Protein AF-0000000077904351 (afdb_homodimer)

InterPro domains:
  IPR001857 Large ribosomal subunit protein bL19 [MF_00402] (1-113)
  IPR001857 Large ribosomal subunit protein bL19 [PF01245] (4-111)
  IPR001857 Large ribosomal subunit protein bL19 [PIRSF002191] (13-112)
  IPR001857 Large ribosomal subunit protein bL19 [PR00061] (3-32)
  IPR001857 Large ribosomal subunit protein bL19 [PR00061] (33-62)
  IPR001857 Large ribosomal subuni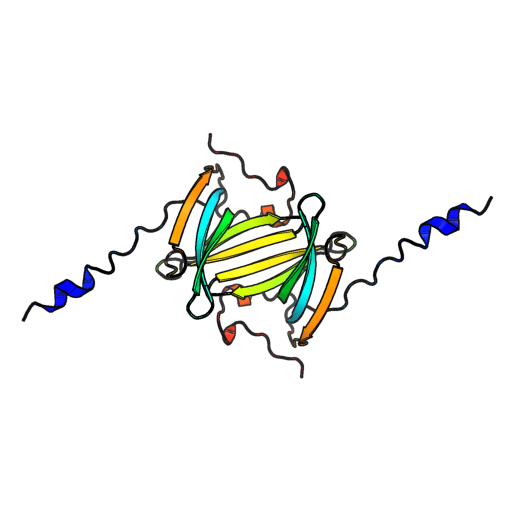t protein bL19 [PR00061] (87-112)
  IPR001857 Large ribosomal subunit protein bL19 [PTHR15680] (14-110)
  IPR001857 Large ribosomal subunit protein bL19 [TIGR01024] (6-111)
  IPR008991 Translation protein SH3-like domain superfamily [SSF50104] (1-112)
  IPR018257 Large ribosomal subunit protein bL19, conserved site [PS01015] (85-100)
  IPR038657 Large ribosomal subunit protein bL19 superfamily [G3DSA:2.30.30.790] (2-113)

Foldseek 3Di:
DPVVPPVVPPVVQPPQDDAAQFFWKKWWFWDDDDPDIDTDIDIAGWFAWDDDDQQIKIKGWDDDPNDIDIDIGGSSDPGTPDMGGPFHADDDDRGRCVLVVPDDPRNHGHTPD/DPVVPPVVPPVVQPPQDDAAQFFWKKWWFWDDDDPDIDTDIDIAGWFAWDDDDQAIKIKGWDADPRDIDIDIGGSSDPGTPDMGGPFHADDDDNGRCVLVVPDDPRNHGHTPD

Organism: NCBI:txid853

Radius of gyration: 20.85 Å; Cα contacts (8 Å, |Δi|>4): 435; chains: 2; bounding box: 47×86×41 Å

Structure (mmCIF, N/CA/C/O backbone):
data_AF-0000000077904351-model_v1
#
loop_
_entity.id
_entity.type
_entity.pdbx_description
1 polymer 'Large ribosomal subunit protein bL19'
#
loop_
_atom_site.group_PDB
_atom_site.id
_atom_site.type_symbol
_atom_site.label_atom_id
_atom_site.label_alt_id
_atom_site.label_comp_id
_atom_site.label_asym_id
_atom_site.label_entity_id
_atom_site.label_seq_id
_atom_site.pdbx_PDB_ins_code
_atom_site.Cartn_x
_atom_site.Cartn_y
_atom_site.Cartn_z
_atom_site.occupancy
_atom_site.B_iso_or_equiv
_atom_site.auth_seq_id
_atom_site.auth_comp_id
_atom_site.auth_asym_id
_atom_site.auth_atom_id
_atom_site.pdbx_PDB_model_num
ATOM 1 N N . MET A 1 1 ? 19.953 44.688 14.539 1 30.33 1 MET A N 1
ATOM 2 C CA . MET A 1 1 ? 20.5 43.344 14.547 1 30.33 1 MET A CA 1
ATOM 3 C C . MET A 1 1 ? 19.375 42.312 14.398 1 30.33 1 MET A C 1
ATOM 5 O O . MET A 1 1 ? 19.656 41.125 14.148 1 30.33 1 MET A O 1
ATOM 9 N N . ASP A 1 2 ? 18.016 42.562 14.852 1 37.03 2 ASP A N 1
ATOM 10 C CA . ASP A 1 2 ? 16.953 41.594 15.156 1 37.03 2 ASP A CA 1
ATOM 11 C C . ASP A 1 2 ? 16.328 41.062 13.875 1 37.03 2 ASP A C 1
ATOM 13 O O . ASP A 1 2 ? 15.156 40.688 13.859 1 37.03 2 ASP A O 1
ATOM 17 N N . ALA A 1 3 ? 16.891 41.312 12.664 1 41.34 3 ALA A N 1
ATOM 18 C CA . ALA A 1 3 ? 16.344 41 11.344 1 41.34 3 ALA A CA 1
ATOM 19 C C . ALA A 1 3 ? 16.109 39.5 11.203 1 41.34 3 ALA A C 1
ATOM 21 O O . ALA A 1 3 ? 15.68 39 10.148 1 41.34 3 ALA A O 1
ATOM 22 N N . LEU A 1 4 ? 16.688 38.625 12.102 1 39.81 4 LEU A N 1
ATOM 23 C CA . LEU A 1 4 ? 16.656 37.188 11.867 1 39.81 4 LEU A CA 1
ATOM 24 C C . LEU A 1 4 ? 15.25 36.625 12.039 1 39.81 4 LEU A C 1
ATOM 26 O O . LEU A 1 4 ? 15.031 35.438 11.891 1 39.81 4 LEU A O 1
ATOM 30 N N . LYS A 1 5 ? 14.383 37.312 12.797 1 42.47 5 LYS A N 1
ATOM 31 C CA . LYS A 1 5 ? 13.109 36.688 13.133 1 42.47 5 LYS A CA 1
ATOM 32 C C . LYS A 1 5 ? 12.219 36.562 11.898 1 42.47 5 LYS A C 1
ATOM 34 O O . LYS A 1 5 ? 11.141 35.969 11.969 1 42.47 5 LYS A O 1
ATOM 39 N N . ILE A 1 6 ? 12.336 37.344 10.891 1 41.28 6 ILE A N 1
ATOM 40 C CA . ILE A 1 6 ? 11.312 37.375 9.844 1 41.28 6 ILE A CA 1
ATOM 41 C C . ILE A 1 6 ? 11.25 36 9.164 1 41.28 6 ILE A C 1
ATOM 43 O O . ILE A 1 6 ? 10.188 35.562 8.711 1 41.28 6 ILE A O 1
ATOM 47 N N . ILE A 1 7 ? 12.375 35.5 8.773 1 39.31 7 ILE A N 1
ATOM 48 C CA . ILE A 1 7 ? 12.344 34.406 7.801 1 39.31 7 ILE A CA 1
ATOM 49 C C . ILE A 1 7 ? 11.641 33.188 8.398 1 39.31 7 ILE A C 1
ATOM 51 O O . ILE A 1 7 ? 11.391 32.219 7.703 1 39.31 7 ILE A O 1
ATOM 55 N N . SER A 1 8 ? 11.75 32.969 9.742 1 41.03 8 SER A N 1
ATOM 56 C CA . SER A 1 8 ? 11.156 31.766 10.281 1 41.03 8 SER A CA 1
ATOM 57 C C . SER A 1 8 ? 9.641 31.766 10.125 1 41.03 8 SER A C 1
ATOM 59 O O . SER A 1 8 ? 8.969 30.812 10.531 1 41.03 8 SER A O 1
ATOM 61 N N . GLU A 1 9 ? 8.969 32.875 10.078 1 38.41 9 GLU A N 1
ATOM 62 C CA . GLU A 1 9 ? 7.512 32.938 10.078 1 38.41 9 GLU A CA 1
ATOM 63 C C . GLU A 1 9 ? 6.922 32.188 8.891 1 38.41 9 GLU A C 1
ATOM 65 O O . GLU A 1 9 ? 5.719 31.906 8.859 1 38.41 9 GLU A O 1
ATOM 70 N N . GLY A 1 10 ? 7.488 32.438 7.703 1 38.59 10 GLY A N 1
ATOM 71 C CA . GLY A 1 10 ? 6.824 32.062 6.465 1 38.59 10 GLY A CA 1
ATOM 72 C C . GLY A 1 10 ? 6.461 30.594 6.395 1 38.59 10 GLY A C 1
ATOM 73 O O . GLY A 1 10 ? 5.703 30.172 5.516 1 38.59 10 GLY A O 1
ATOM 74 N N . SER A 1 11 ? 7.547 29.781 6.57 1 43.19 11 SER A N 1
ATOM 75 C CA . SER A 1 11 ? 7.047 28.422 6.355 1 43.19 11 SER A CA 1
ATOM 76 C C . SER A 1 11 ? 5.902 28.109 7.312 1 43.19 11 SER A C 1
ATOM 78 O O . SER A 1 11 ? 6.133 27.625 8.422 1 43.19 11 SER A O 1
ATOM 80 N N . ILE A 1 12 ? 5.062 29.031 7.645 1 44.28 12 ILE A N 1
ATOM 81 C CA . ILE A 1 12 ? 3.832 28.75 8.375 1 44.28 12 ILE A CA 1
ATOM 82 C C . ILE A 1 12 ? 3.48 27.266 8.234 1 44.28 12 ILE A C 1
ATOM 84 O O . ILE A 1 12 ? 3.344 26.75 7.117 1 44.28 12 ILE A O 1
ATOM 88 N N . LYS A 1 13 ? 3.959 26.5 9.078 1 48.94 13 LYS A N 1
ATOM 89 C CA . LYS A 1 13 ? 3.738 25.062 9.211 1 48.94 13 LYS A CA 1
ATOM 90 C C . LYS A 1 13 ? 2.318 24.688 8.797 1 48.94 13 LYS A C 1
ATOM 92 O O . LYS A 1 13 ? 1.349 25.297 9.258 1 48.94 13 LYS A O 1
ATOM 97 N N . ALA A 1 14 ? 1.964 24.531 7.527 1 55.41 14 ALA A N 1
ATOM 98 C CA . ALA A 1 14 ? 0.661 24 7.152 1 55.41 14 ALA A CA 1
ATOM 99 C C . ALA A 1 14 ? 0.072 23.141 8.273 1 55.41 14 ALA A C 1
ATOM 101 O O . ALA A 1 14 ? 0.8 22.422 8.961 1 55.41 14 ALA A O 1
ATOM 102 N N . GLU A 1 15 ? -1.029 23.766 9.062 1 66.31 15 GLU A N 1
ATOM 103 C CA . GLU A 1 15 ? -1.8 23.047 10.062 1 66.31 15 GLU A CA 1
ATOM 104 C C . G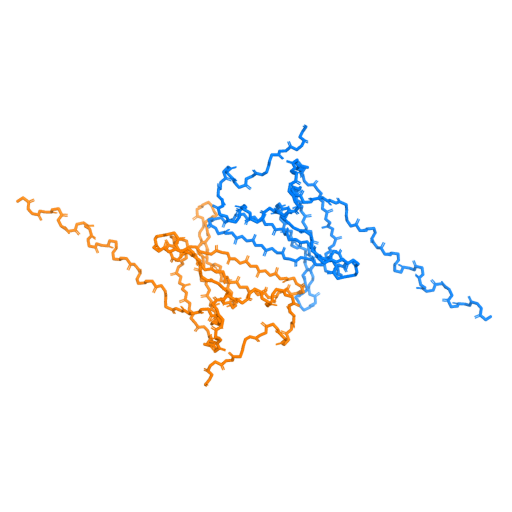LU A 1 15 ? -1.851 21.547 9.75 1 66.31 15 GLU A C 1
ATOM 106 O O . GLU A 1 15 ? -1.927 21.156 8.586 1 66.31 15 GLU A O 1
ATOM 111 N N . LYS A 1 16 ? -1.357 20.734 10.805 1 79.69 16 LYS A N 1
ATOM 112 C CA . LYS A 1 16 ? -1.472 19.281 10.727 1 79.69 16 LYS A CA 1
ATOM 113 C C . LYS A 1 16 ? -2.867 18.875 10.273 1 79.69 16 LYS A C 1
ATOM 115 O O . LYS A 1 16 ? -3.867 19.422 10.734 1 79.69 16 LYS A O 1
ATOM 120 N N . PRO A 1 17 ? -2.82 18.125 9.328 1 88.25 17 PRO A N 1
ATOM 121 C CA . PRO A 1 17 ? -4.145 17.656 8.922 1 88.25 17 PRO A CA 1
ATOM 122 C C . PRO A 1 17 ? -4.934 17.047 10.086 1 88.25 17 PRO A C 1
ATOM 124 O O . PRO A 1 17 ? -4.352 16.422 10.969 1 88.25 17 PRO A O 1
ATOM 127 N N . GLN A 1 18 ? -6.184 17.328 10.164 1 92.56 18 GLN A N 1
ATOM 128 C CA . GLN A 1 18 ? -7.059 16.844 11.227 1 92.56 18 GLN A CA 1
ATOM 129 C C . GLN A 1 18 ? -7.902 15.672 10.742 1 92.56 18 GLN A C 1
ATOM 131 O O . GLN A 1 18 ? -8.805 15.836 9.922 1 92.56 18 GLN A O 1
ATOM 136 N N . PHE A 1 19 ? -7.57 14.57 11.172 1 97.06 19 PHE A N 1
ATOM 137 C CA . PHE A 1 19 ? -8.312 13.344 10.922 1 97.06 19 PHE A CA 1
ATOM 138 C C . PHE A 1 19 ? -7.969 12.281 11.953 1 97.06 19 PHE A C 1
ATOM 140 O O . PHE A 1 19 ? -7.004 12.422 12.703 1 97.06 19 PHE A O 1
ATOM 147 N N . ASN A 1 20 ? -8.766 11.242 11.969 1 97.06 20 ASN A N 1
ATOM 148 C CA . ASN A 1 20 ? -8.562 10.172 12.93 1 97.06 20 ASN A CA 1
ATOM 149 C C . ASN A 1 20 ? -8.5 8.805 12.25 1 97.06 20 ASN A C 1
ATOM 151 O O . ASN A 1 20 ? -8.977 8.648 11.125 1 97.06 20 ASN A O 1
ATOM 155 N N . VAL A 1 21 ? -7.859 7.867 12.992 1 98.06 21 VAL A N 1
ATOM 156 C CA . VAL A 1 21 ? -7.957 6.48 12.547 1 98.06 21 VAL A CA 1
ATOM 157 C C . VAL A 1 21 ? -9.422 6.086 12.391 1 98.06 21 VAL A C 1
ATOM 159 O O . VAL A 1 21 ? -10.258 6.422 13.234 1 98.06 21 VAL A O 1
ATOM 162 N N . GLY A 1 22 ? -9.758 5.465 11.367 1 98 22 GLY A N 1
ATOM 163 C CA . GLY A 1 22 ? -11.133 5.09 11.086 1 98 22 GLY A CA 1
ATOM 164 C C . GLY A 1 22 ? -11.805 5.992 10.062 1 98 22 GLY A C 1
ATOM 165 O O . GLY A 1 22 ? -12.805 5.613 9.453 1 98 22 GLY A O 1
ATOM 166 N N . ASP A 1 23 ? -11.336 7.23 9.914 1 98.12 23 ASP A N 1
ATOM 167 C CA . ASP A 1 23 ? -11.875 8.148 8.914 1 98.12 23 ASP A CA 1
ATOM 168 C C . ASP A 1 23 ? -11.5 7.703 7.5 1 98.12 23 ASP A C 1
ATOM 170 O O . ASP A 1 23 ? -10.422 7.137 7.289 1 98.12 23 ASP A O 1
ATOM 174 N N . THR A 1 24 ? -12.414 7.918 6.578 1 98.06 24 THR A N 1
ATOM 175 C CA . THR A 1 24 ? -12.047 7.891 5.164 1 98.06 24 THR A CA 1
ATOM 176 C C . THR A 1 24 ? -11.508 9.25 4.723 1 98.06 24 THR A C 1
ATOM 178 O O . THR A 1 24 ? -12.141 10.281 4.945 1 98.06 24 THR A O 1
ATOM 181 N N . VAL A 1 25 ? -10.305 9.172 4.117 1 98.31 25 VAL A N 1
ATOM 182 C CA . VAL A 1 25 ? -9.695 10.438 3.734 1 98.31 25 VAL A CA 1
ATOM 183 C C . VAL A 1 25 ? -9.289 10.391 2.264 1 98.31 25 VAL A C 1
ATOM 185 O O . VAL A 1 25 ? -9.062 9.312 1.71 1 98.31 25 VAL A O 1
ATOM 188 N N . ARG A 1 26 ? -9.305 11.547 1.609 1 98.12 26 ARG A N 1
ATOM 189 C CA . ARG A 1 26 ? -8.664 11.773 0.317 1 98.12 26 ARG A CA 1
ATOM 190 C C . ARG A 1 26 ? -7.34 12.508 0.485 1 98.12 26 ARG A C 1
ATOM 192 O O . ARG A 1 26 ? -7.297 13.609 1.028 1 98.12 26 ARG A O 1
ATOM 199 N N . VAL A 1 27 ? -6.258 11.875 0.105 1 97.62 27 VAL A N 1
ATOM 200 C CA . VAL A 1 27 ? -4.926 12.461 0.195 1 97.62 27 VAL A CA 1
ATOM 201 C C . VAL A 1 27 ? -4.461 12.906 -1.189 1 97.62 27 VAL A C 1
ATOM 203 O O . VAL A 1 27 ? -4.301 12.086 -2.094 1 97.62 27 VAL A O 1
ATOM 206 N N . ASP A 1 28 ? -4.305 14.211 -1.368 1 95.88 28 ASP A N 1
ATOM 207 C CA . ASP A 1 28 ? -3.766 14.75 -2.611 1 95.88 28 ASP A CA 1
ATOM 208 C C . ASP A 1 28 ? -2.244 14.852 -2.555 1 95.88 28 ASP A C 1
ATOM 210 O O . ASP A 1 28 ? -1.695 15.625 -1.771 1 95.88 28 ASP A O 1
ATOM 214 N N . VAL A 1 29 ? -1.65 14.055 -3.377 1 93.69 29 VAL A N 1
ATOM 215 C CA . VAL A 1 29 ? -0.193 13.977 -3.365 1 93.69 29 VAL A CA 1
ATOM 216 C C . VAL A 1 29 ? 0.369 14.617 -4.629 1 93.69 29 VAL A C 1
ATOM 218 O O . VAL A 1 29 ? -0.13 14.375 -5.73 1 93.69 29 VAL A O 1
ATOM 221 N N . ARG A 1 30 ? 1.414 15.422 -4.434 1 91.12 30 ARG A N 1
ATOM 222 C CA . ARG A 1 30 ? 2.1 16.047 -5.562 1 91.12 30 ARG A CA 1
ATOM 223 C C . ARG A 1 30 ? 3.176 15.117 -6.125 1 91.12 30 ARG A C 1
ATOM 225 O O . ARG A 1 30 ? 4.078 14.695 -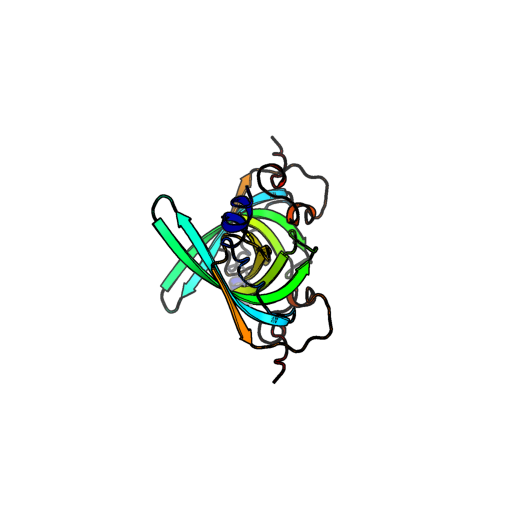5.398 1 91.12 30 ARG A O 1
ATOM 232 N N . ILE A 1 31 ? 3.08 14.781 -7.344 1 85.88 31 ILE A N 1
ATOM 233 C CA . ILE A 1 31 ? 4.039 13.914 -8.023 1 85.88 31 ILE A CA 1
ATOM 234 C C . ILE A 1 31 ? 4.836 14.719 -9.039 1 85.88 31 ILE A C 1
ATOM 236 O O . ILE A 1 31 ? 4.258 15.414 -9.875 1 85.88 31 ILE A O 1
ATOM 240 N N . LYS A 1 32 ? 6.156 14.633 -8.867 1 82.19 32 LYS A N 1
ATOM 241 C CA . LYS A 1 32 ? 7.016 15.367 -9.789 1 82.19 32 LYS A CA 1
ATOM 242 C C . LYS A 1 32 ? 7.676 14.43 -10.797 1 82.19 32 LYS A C 1
ATOM 244 O O . LYS A 1 32 ? 8.32 13.453 -10.414 1 82.19 32 LYS A O 1
ATOM 249 N N . GLU A 1 33 ? 7.383 14.516 -11.977 1 79.38 33 GLU A N 1
ATOM 250 C CA . GLU A 1 33 ? 8.023 13.812 -13.078 1 79.38 33 GLU A CA 1
ATOM 251 C C . GLU A 1 33 ? 8.836 14.766 -13.945 1 79.38 33 GLU A C 1
ATOM 253 O O . GLU A 1 33 ? 8.312 15.336 -14.914 1 79.38 33 GLU A O 1
ATOM 258 N N . GLY A 1 34 ? 10.078 14.977 -13.703 1 83.62 34 GLY A N 1
ATOM 259 C CA . GLY A 1 34 ? 10.891 15.984 -14.367 1 83.62 34 GLY A CA 1
ATOM 260 C C . GLY A 1 34 ? 10.438 17.406 -14.07 1 83.62 34 GLY A C 1
ATOM 261 O O . GLY A 1 34 ? 10.391 17.812 -12.906 1 83.62 34 GLY A O 1
ATOM 262 N N . GLU A 1 35 ? 9.984 18.078 -15.203 1 86.5 35 GLU A N 1
ATOM 263 C CA . GLU A 1 35 ? 9.516 19.469 -15.07 1 86.5 35 GLU A CA 1
ATOM 264 C C . GLU A 1 35 ? 8.008 19.516 -14.852 1 86.5 35 GLU A C 1
ATOM 266 O O . GLU A 1 35 ? 7.449 20.578 -14.609 1 86.5 35 GLU A O 1
ATOM 271 N N . ARG A 1 36 ? 7.457 18.359 -14.992 1 89.25 36 ARG A N 1
ATOM 272 C CA . ARG A 1 36 ? 6.004 18.297 -14.875 1 89.25 36 ARG A CA 1
ATOM 273 C C . ARG A 1 36 ? 5.582 17.797 -13.5 1 89.25 36 ARG A C 1
ATOM 275 O O . ARG A 1 36 ? 6.227 16.906 -12.93 1 89.25 36 ARG A O 1
ATOM 282 N N . GLU A 1 37 ? 4.629 18.625 -12.938 1 88.5 37 GLU A N 1
ATOM 283 C CA . GLU A 1 37 ? 4.051 18.203 -11.664 1 88.5 37 GLU A CA 1
ATOM 284 C C . GLU A 1 37 ? 2.562 17.891 -11.812 1 88.5 37 GLU A C 1
ATOM 286 O O . GLU A 1 37 ? 1.858 18.562 -12.57 1 88.5 37 GLU A O 1
ATOM 291 N N . ARG A 1 38 ? 2.137 16.781 -11.18 1 90.25 38 ARG A N 1
ATOM 292 C CA . ARG A 1 38 ? 0.716 16.438 -11.133 1 90.25 38 ARG A CA 1
ATOM 293 C C . ARG A 1 38 ? 0.286 16.062 -9.727 1 90.25 38 ARG A C 1
ATOM 295 O O . ARG A 1 38 ? 1.124 15.727 -8.883 1 90.25 38 ARG A O 1
ATOM 302 N N . ILE A 1 39 ? -1.035 16.234 -9.617 1 92.38 39 ILE A N 1
ATOM 303 C CA . ILE A 1 39 ? -1.602 15.82 -8.336 1 92.38 39 ILE A CA 1
ATOM 304 C C . ILE A 1 39 ? -2.332 14.492 -8.492 1 92.38 39 ILE A C 1
ATOM 306 O O . ILE A 1 39 ? -3.135 14.32 -9.414 1 92.38 39 ILE A O 1
ATOM 310 N N . GLN A 1 40 ? -1.991 13.5 -7.707 1 91.19 40 GLN A N 1
ATOM 311 C CA . GLN A 1 40 ? -2.693 12.227 -7.66 1 91.19 40 GLN A CA 1
ATOM 312 C C . GLN A 1 40 ? -3.438 12.055 -6.34 1 91.19 40 GLN A C 1
ATOM 314 O O . GLN A 1 40 ? -2.859 12.234 -5.266 1 91.19 40 GLN A O 1
ATOM 319 N N . ALA A 1 41 ? -4.613 11.789 -6.457 1 95.12 41 ALA A N 1
ATOM 320 C CA . ALA A 1 41 ? -5.426 11.586 -5.262 1 95.12 41 ALA A CA 1
ATOM 321 C C . ALA A 1 41 ? -5.445 10.117 -4.852 1 95.12 41 ALA A C 1
ATOM 323 O O . ALA A 1 41 ? -5.465 9.227 -5.707 1 95.12 41 ALA A O 1
ATOM 324 N N . PHE A 1 42 ? -5.402 9.867 -3.576 1 96.25 42 PHE A N 1
ATOM 325 C CA . PHE A 1 42 ? -5.562 8.547 -2.984 1 96.25 42 PHE A CA 1
ATOM 326 C C . PHE A 1 42 ? -6.598 8.57 -1.867 1 96.25 42 PHE A C 1
ATOM 328 O O . PHE A 1 42 ? -6.422 9.273 -0.868 1 96.25 42 PHE A O 1
ATOM 335 N N . GLU A 1 43 ? -7.625 7.863 -2.086 1 97.94 43 GLU A N 1
ATOM 336 C CA . GLU A 1 43 ? -8.703 7.836 -1.1 1 97.94 43 GLU A CA 1
ATOM 337 C C . GLU A 1 43 ? -8.805 6.473 -0.427 1 97.94 43 GLU A C 1
ATOM 339 O O . GLU A 1 43 ? -8.781 5.438 -1.101 1 97.94 43 GLU A O 1
ATOM 344 N N . GLY A 1 44 ? -8.938 6.52 0.877 1 97.81 44 GLY A N 1
ATOM 345 C CA . GLY A 1 44 ? -9.055 5.289 1.643 1 97.81 44 GLY A CA 1
ATOM 346 C C . GLY A 1 44 ? -9.266 5.527 3.125 1 97.81 44 GLY A C 1
ATOM 347 O O . GLY A 1 44 ? -9.469 6.664 3.555 1 97.81 44 GLY A O 1
ATOM 348 N N . THR A 1 45 ? -9.289 4.48 3.881 1 98.19 45 THR A N 1
ATOM 349 C CA . THR A 1 45 ? -9.5 4.527 5.324 1 98.19 45 THR A CA 1
ATOM 350 C C . THR A 1 45 ? -8.172 4.648 6.062 1 98.19 45 THR A C 1
ATOM 352 O O . THR A 1 45 ? -7.211 3.936 5.746 1 98.19 45 THR A O 1
ATOM 355 N N . VAL A 1 46 ? -8.125 5.574 6.961 1 98.56 46 VAL A N 1
ATOM 356 C CA . VAL A 1 46 ? -6.953 5.637 7.828 1 98.56 46 VAL A CA 1
ATOM 357 C C . VAL A 1 46 ? -6.965 4.461 8.805 1 98.56 46 VAL A C 1
ATOM 359 O O . VAL A 1 46 ? -7.891 4.324 9.609 1 98.56 46 VAL A O 1
ATOM 362 N N . ILE A 1 47 ? -5.879 3.686 8.719 1 98.25 47 ILE A N 1
ATOM 363 C CA . ILE A 1 47 ? -5.953 2.488 9.547 1 98.25 47 ILE A CA 1
ATOM 364 C C . ILE A 1 47 ? -4.938 2.59 10.688 1 98.25 47 ILE A C 1
ATOM 366 O O . ILE A 1 47 ? -4.977 1.798 11.633 1 98.25 47 ILE A O 1
ATOM 370 N N . ALA A 1 48 ? -4.031 3.541 10.625 1 98.19 48 ALA A N 1
ATOM 371 C CA . ALA A 1 48 ? -3.047 3.688 11.695 1 98.19 48 ALA A CA 1
ATOM 372 C C . ALA A 1 48 ? -2.365 5.051 11.633 1 98.19 48 ALA A C 1
ATOM 374 O O . ALA A 1 48 ? -2.221 5.629 10.555 1 98.19 48 ALA A O 1
ATOM 375 N N . LYS A 1 49 ? -2.033 5.562 12.742 1 96.75 49 LYS A N 1
ATOM 376 C CA . LYS A 1 49 ? -1.065 6.633 12.953 1 96.75 49 LYS A CA 1
ATOM 377 C C . LYS A 1 49 ? 0.093 6.164 13.828 1 96.75 49 LYS A C 1
ATOM 379 O O . LYS A 1 49 ? -0.123 5.582 14.898 1 96.75 49 LYS A O 1
ATOM 384 N N . LYS A 1 50 ? 1.218 6.367 13.242 1 95.31 50 LYS A N 1
ATOM 385 C CA . LYS A 1 50 ? 2.355 5.812 13.969 1 95.31 50 LYS A CA 1
ATOM 3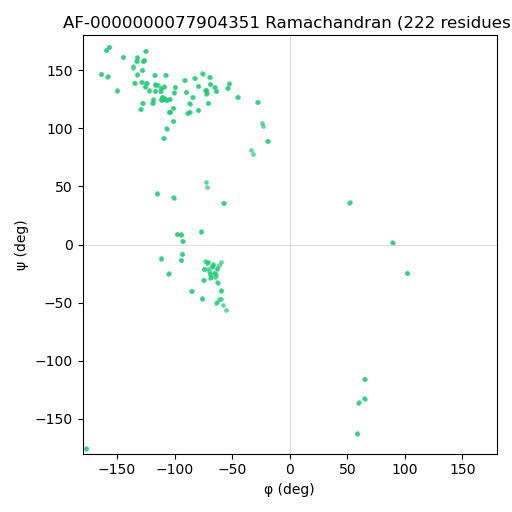86 C C . LYS A 1 50 ? 3.418 6.875 14.227 1 95.31 50 LYS A C 1
ATOM 388 O O . LYS A 1 50 ? 3.461 7.898 13.531 1 95.31 50 LYS A O 1
ATOM 393 N N . HIS A 1 51 ? 4.234 6.406 15.102 1 91.06 51 HIS A N 1
ATOM 394 C CA . HIS A 1 51 ? 5.34 7.254 15.531 1 91.06 51 HIS A CA 1
ATOM 395 C C . HIS A 1 51 ? 4.836 8.562 16.125 1 91.06 51 HIS A C 1
ATOM 397 O O . HIS A 1 51 ? 3.695 8.633 16.594 1 91.06 51 HIS A O 1
ATOM 403 N N . GLY A 1 52 ? 5.488 9.609 16.297 1 88.69 52 GLY A N 1
ATOM 404 C CA . GLY A 1 52 ? 5.145 10.891 16.875 1 88.69 52 GLY A CA 1
ATOM 405 C C . GLY A 1 52 ? 6.035 12.023 16.406 1 88.69 52 GLY A C 1
ATOM 406 O O . GLY A 1 52 ? 7.004 11.797 15.68 1 88.69 52 GLY A O 1
ATOM 407 N N . GLY A 1 53 ? 5.5 13.203 16.828 1 88.81 53 GLY A N 1
ATOM 408 C CA . GLY A 1 53 ? 6.309 14.367 16.5 1 88.81 53 GLY A CA 1
ATOM 409 C C . GLY A 1 53 ? 6.527 14.523 15.008 1 88.81 53 GLY A C 1
ATOM 410 O O . GLY A 1 53 ? 5.602 14.352 14.211 1 88.81 53 GLY A O 1
ATOM 411 N N . VAL A 1 54 ? 7.711 14.82 14.57 1 86.62 54 VAL A N 1
ATOM 412 C CA . VAL A 1 54 ? 8.055 15.133 13.188 1 86.62 54 VAL A CA 1
ATOM 413 C C . VAL A 1 54 ? 8.055 13.852 12.352 1 86.62 54 VAL A C 1
ATOM 415 O O . VAL A 1 54 ? 7.809 13.883 11.141 1 86.62 54 VAL A O 1
ATOM 418 N N . ALA A 1 55 ? 8.195 12.695 13.031 1 90.31 55 ALA A N 1
ATOM 419 C CA . ALA A 1 55 ? 8.297 11.422 12.32 1 90.31 55 ALA A CA 1
ATOM 420 C C . ALA A 1 55 ? 6.938 10.75 12.195 1 90.31 55 ALA A C 1
ATOM 422 O O . ALA A 1 55 ? 6.832 9.633 11.688 1 90.31 55 ALA A O 1
ATOM 423 N N . GLU A 1 56 ? 5.926 11.453 12.555 1 94.25 56 GLU A N 1
ATOM 424 C CA . GLU A 1 56 ? 4.594 10.859 12.57 1 94.25 56 GLU A CA 1
ATOM 425 C C . GLU A 1 56 ? 4.137 10.492 11.156 1 94.25 56 GLU A C 1
ATOM 427 O O . GLU A 1 56 ? 4.336 11.258 10.219 1 94.25 56 GLU A O 1
ATOM 432 N N . THR A 1 57 ? 3.576 9.289 11.047 1 95.88 57 THR A N 1
ATOM 433 C CA . THR A 1 57 ? 3.041 8.812 9.773 1 95.88 57 THR A CA 1
ATOM 434 C C . THR A 1 57 ? 1.594 8.359 9.938 1 95.88 57 THR A C 1
ATOM 436 O O . THR A 1 57 ? 1.117 8.172 11.055 1 95.88 57 THR A O 1
ATOM 439 N N . PHE A 1 58 ? 0.892 8.336 8.844 1 97.19 58 PHE A N 1
ATOM 440 C CA . PHE A 1 58 ? -0.42 7.695 8.82 1 97.19 58 PHE A CA 1
ATOM 441 C C . PHE A 1 58 ? -0.55 6.773 7.609 1 97.19 58 PHE A C 1
ATOM 443 O O . PHE A 1 58 ? 0.019 7.047 6.551 1 97.19 58 PHE A O 1
ATOM 450 N N . THR A 1 59 ? -1.295 5.68 7.816 1 98.12 59 THR A N 1
ATOM 451 C CA . THR A 1 59 ? -1.5 4.672 6.785 1 98.12 59 THR A CA 1
ATOM 452 C C . THR A 1 59 ? -2.938 4.707 6.27 1 98.12 59 THR A C 1
ATOM 454 O O . THR A 1 59 ? -3.883 4.691 7.059 1 98.12 59 THR A O 1
ATOM 457 N N . VAL A 1 60 ? -2.998 4.832 5.008 1 98.44 60 VAL A N 1
ATOM 458 C CA . VAL A 1 60 ? -4.305 4.816 4.359 1 98.44 60 VAL A CA 1
ATOM 459 C C . VAL A 1 60 ? -4.449 3.557 3.51 1 98.44 60 VAL A C 1
ATOM 461 O O . VAL A 1 60 ? -3.543 3.207 2.75 1 98.44 60 VAL A O 1
ATOM 464 N N . ARG A 1 61 ? -5.574 2.928 3.699 1 98.19 61 ARG A N 1
ATOM 465 C CA . ARG A 1 61 ? -5.809 1.656 3.023 1 98.19 61 ARG A CA 1
ATOM 466 C C . ARG A 1 61 ? -7.09 1.703 2.199 1 98.19 61 ARG A C 1
ATOM 468 O O . ARG A 1 61 ? -8.102 2.238 2.65 1 98.19 61 ARG A O 1
ATOM 475 N N . ARG A 1 62 ? -6.93 1.086 1.01 1 95.31 62 ARG A N 1
ATOM 476 C CA . ARG A 1 62 ? -8.117 0.807 0.206 1 95.31 62 ARG A CA 1
ATOM 477 C C . ARG A 1 62 ? -7.969 -0.513 -0.543 1 95.31 62 ARG A C 1
ATOM 479 O O . ARG A 1 62 ? -6.871 -1.063 -0.636 1 95.31 62 ARG A O 1
ATOM 486 N N . VAL A 1 63 ? -9.141 -0.989 -0.951 1 92.81 63 VAL A N 1
ATOM 487 C CA . VAL A 1 63 ? -9.141 -2.168 -1.812 1 92.81 63 VAL A CA 1
ATOM 488 C C . VAL A 1 63 ? -9.547 -1.774 -3.229 1 92.81 63 VAL A C 1
ATOM 490 O O . VAL A 1 63 ? -10.562 -1.097 -3.422 1 92.81 63 VAL A O 1
ATOM 493 N N . SER A 1 64 ? -8.711 -2.115 -4.199 1 88.12 64 SER A N 1
ATOM 494 C CA . SER A 1 64 ? -9.008 -1.834 -5.598 1 88.12 64 SER A CA 1
ATOM 495 C C . SER A 1 64 ? -8.859 -3.084 -6.457 1 88.12 64 SER A C 1
ATOM 497 O O . SER A 1 64 ? -7.789 -3.701 -6.48 1 88.12 64 SER A O 1
ATOM 499 N N . TYR A 1 65 ? -9.945 -3.477 -7.145 1 83.62 65 TYR A N 1
ATOM 500 C CA . TYR A 1 65 ? -9.945 -4.629 -8.039 1 83.62 65 TYR A CA 1
ATOM 501 C C . TYR A 1 65 ? -9.406 -5.867 -7.328 1 83.62 65 TYR A C 1
ATOM 503 O O . TYR A 1 65 ? -8.555 -6.578 -7.871 1 83.62 65 TYR A O 1
ATOM 511 N N . GLY A 1 66 ? -9.688 -6.016 -6.109 1 82.75 66 GLY A N 1
ATOM 512 C CA . GLY A 1 66 ? -9.359 -7.219 -5.359 1 82.75 66 GLY A CA 1
ATOM 513 C C . GLY A 1 66 ? -7.98 -7.164 -4.723 1 82.75 66 GLY A C 1
ATOM 514 O O . GLY A 1 66 ? -7.523 -8.148 -4.137 1 82.75 66 GLY A O 1
ATOM 515 N N . VAL A 1 67 ? -7.375 -6.117 -4.906 1 89.62 67 VAL A N 1
ATOM 516 C CA . VAL A 1 67 ? -6.031 -5.965 -4.355 1 89.62 67 VAL A CA 1
ATOM 517 C C . VAL A 1 67 ? -6.043 -4.922 -3.242 1 89.62 67 VAL A C 1
ATOM 519 O O . VAL A 1 67 ? -6.562 -3.816 -3.424 1 89.62 67 VAL A O 1
ATOM 522 N N . GLY A 1 68 ? -5.535 -5.32 -2.006 1 93.25 68 GLY A N 1
ATOM 523 C CA . GLY A 1 68 ? -5.355 -4.34 -0.945 1 93.25 68 GLY A CA 1
ATOM 524 C C . GLY A 1 68 ? -4.191 -3.4 -1.192 1 93.25 68 GLY A C 1
ATOM 525 O O . GLY A 1 68 ? -3.086 -3.842 -1.516 1 93.25 68 GLY A O 1
ATOM 526 N N . ILE A 1 69 ? -4.461 -2.129 -1.066 1 96.12 69 ILE A N 1
ATOM 527 C CA . ILE A 1 69 ? -3.434 -1.119 -1.292 1 96.12 69 ILE A CA 1
ATOM 528 C C . ILE A 1 69 ? -3.264 -0.267 -0.037 1 96.12 69 ILE A C 1
ATOM 530 O O . ILE A 1 69 ? -4.246 0.188 0.551 1 96.12 69 ILE A O 1
ATOM 534 N N . GLU A 1 70 ? -2.059 -0.077 0.339 1 97.5 70 GLU A N 1
ATOM 535 C CA . GLU A 1 70 ? -1.743 0.782 1.476 1 97.5 70 GLU A CA 1
ATOM 536 C C . GLU A 1 70 ? -0.667 1.803 1.115 1 97.5 70 GLU A C 1
ATOM 538 O O . GLU A 1 70 ? 0.288 1.481 0.406 1 97.5 70 GLU A O 1
ATOM 543 N N . ARG A 1 71 ? -0.885 2.988 1.614 1 96.88 71 ARG A N 1
ATOM 544 C CA . ARG A 1 71 ? 0.131 4.031 1.509 1 96.88 71 ARG A CA 1
ATOM 545 C C . ARG A 1 71 ? 0.459 4.617 2.879 1 96.88 71 ARG A C 1
ATOM 547 O O . ARG A 1 71 ? -0.44 4.879 3.68 1 96.88 71 ARG A O 1
ATOM 554 N N . VAL A 1 72 ? 1.673 4.762 3.064 1 96.62 72 VAL A N 1
ATOM 555 C CA . VAL A 1 72 ? 2.129 5.383 4.305 1 96.62 72 VAL A CA 1
ATOM 556 C C . VAL A 1 72 ? 2.627 6.801 4.02 1 96.62 72 VAL A C 1
ATOM 558 O O . VAL A 1 72 ? 3.555 6.992 3.23 1 96.62 72 VAL A O 1
ATOM 561 N N . PHE A 1 73 ? 2.061 7.75 4.703 1 95.31 73 PHE A N 1
ATOM 562 C CA . PHE A 1 73 ? 2.4 9.156 4.516 1 95.31 73 PHE A CA 1
ATOM 563 C C . PHE A 1 73 ? 3 9.742 5.785 1 95.31 73 PHE A C 1
ATOM 565 O O . PHE A 1 73 ? 2.477 9.531 6.883 1 95.31 73 PHE A O 1
ATOM 572 N N . PRO A 1 74 ? 4.02 10.508 5.598 1 92.81 74 PRO A N 1
ATOM 573 C CA . PRO A 1 74 ? 4.355 11.367 6.734 1 92.81 74 PRO A CA 1
ATOM 574 C C . PRO A 1 74 ? 3.312 12.453 6.977 1 92.81 74 PRO A C 1
ATOM 576 O O . PRO A 1 74 ? 2.76 13.008 6.023 1 92.81 74 PRO A O 1
ATOM 579 N N . ILE A 1 75 ? 3.016 12.664 8.227 1 92.5 75 ILE A N 1
ATOM 580 C CA . ILE A 1 75 ? 2.035 13.688 8.562 1 92.5 75 ILE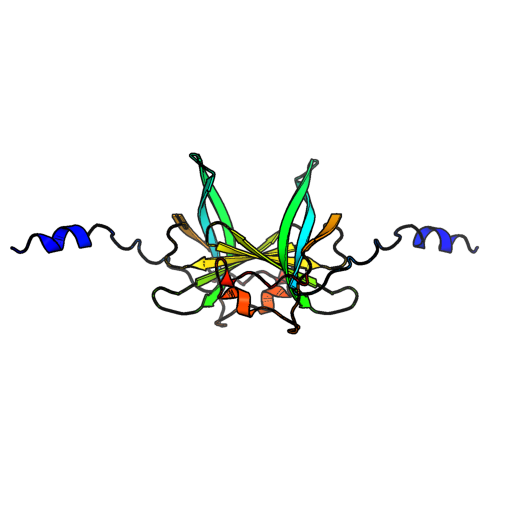 A CA 1
ATOM 581 C C . ILE A 1 75 ? 2.512 15.039 8.039 1 92.5 75 ILE A C 1
ATOM 583 O O . ILE A 1 75 ? 1.715 15.828 7.523 1 92.5 75 ILE A O 1
ATOM 587 N N . ASN A 1 76 ? 3.814 15.305 8.164 1 89.31 76 ASN A N 1
ATOM 588 C CA . ASN A 1 76 ? 4.41 16.562 7.719 1 89.31 76 ASN A CA 1
ATOM 589 C C . ASN A 1 76 ? 5.102 16.406 6.367 1 89.31 76 ASN A C 1
ATOM 591 O O . ASN A 1 76 ? 6.148 17.016 6.129 1 89.31 76 ASN A O 1
ATOM 595 N N . SER A 1 77 ? 4.508 15.688 5.504 1 89.25 77 SER A N 1
ATOM 596 C CA . SER A 1 77 ? 5.113 15.414 4.203 1 89.25 77 SER A CA 1
ATOM 597 C C . SER A 1 77 ? 5.078 16.641 3.309 1 89.25 77 SER A C 1
ATOM 599 O O . SER A 1 77 ? 4.027 17.266 3.141 1 89.25 77 SER A O 1
ATOM 601 N N . PRO A 1 78 ? 6.191 16.922 2.717 1 87.44 78 PRO A N 1
ATOM 602 C CA . PRO A 1 78 ? 6.195 18.031 1.747 1 87.44 78 PRO A CA 1
ATOM 603 C C . PRO A 1 78 ? 5.445 17.688 0.462 1 87.44 78 PRO A C 1
ATOM 605 O O . PRO A 1 78 ? 5.094 18.578 -0.312 1 87.44 78 PRO A O 1
ATOM 608 N N . PHE A 1 79 ? 5.164 16.391 0.218 1 87.44 79 PHE A N 1
ATOM 609 C CA . PHE A 1 79 ? 4.566 15.953 -1.037 1 87.44 79 PHE A CA 1
ATOM 610 C C . PHE A 1 79 ? 3.051 15.859 -0.91 1 87.44 79 PHE A C 1
ATOM 612 O O . PHE A 1 79 ? 2.346 15.695 -1.909 1 87.44 79 PHE A O 1
ATOM 619 N N . VAL A 1 80 ? 2.592 15.914 0.283 1 91.06 80 VAL A N 1
ATOM 620 C CA . VAL A 1 80 ? 1.146 15.875 0.485 1 91.06 80 VAL A CA 1
ATOM 621 C C . VAL A 1 80 ? 0.571 17.281 0.402 1 91.06 80 VAL A C 1
ATOM 623 O O . VAL A 1 80 ? 0.868 18.141 1.246 1 91.06 80 VAL A O 1
ATOM 626 N N . GLU A 1 81 ? -0.216 17.5 -0.597 1 90.06 81 GLU A N 1
ATOM 627 C CA . GLU A 1 81 ? -0.819 18.812 -0.808 1 90.06 81 GLU A CA 1
ATOM 628 C C . GLU A 1 81 ? -1.972 19.062 0.163 1 90.06 81 GLU A C 1
ATOM 630 O O . GLU A 1 81 ? -2.09 20.141 0.74 1 90.06 81 GLU A O 1
ATOM 635 N N . LYS A 1 82 ? -2.82 18.047 0.283 1 93.75 82 LYS A N 1
ATOM 636 C CA . LYS A 1 82 ? -4.012 18.219 1.105 1 93.75 82 LYS A CA 1
ATOM 637 C C . LYS A 1 82 ? -4.57 16.875 1.556 1 93.75 82 LYS A C 1
ATOM 639 O O . LYS A 1 82 ? -4.508 15.883 0.813 1 93.75 82 LYS A O 1
ATOM 644 N N . VAL A 1 83 ? -5.094 16.875 2.791 1 96.81 83 VAL A N 1
ATOM 645 C CA . VAL A 1 83 ? -5.855 15.734 3.291 1 96.81 83 VAL A CA 1
ATOM 646 C C . VAL A 1 83 ? -7.277 16.172 3.627 1 96.81 83 VAL A C 1
ATOM 648 O O . VAL A 1 83 ? -7.48 17.094 4.41 1 96.81 83 VAL A O 1
ATOM 651 N N . THR A 1 84 ? -8.219 15.531 2.988 1 97.38 84 THR A N 1
ATOM 652 C CA . THR A 1 84 ? -9.625 15.852 3.213 1 97.38 84 THR A CA 1
ATOM 653 C C . THR A 1 84 ? -10.367 14.656 3.799 1 97.38 84 THR A C 1
ATOM 655 O O . THR A 1 84 ? -10.258 13.539 3.289 1 97.38 84 THR A O 1
ATOM 658 N N . VAL A 1 85 ? -11.125 14.906 4.832 1 97.75 85 VAL A N 1
ATOM 659 C CA . VAL A 1 85 ? -11.953 13.844 5.391 1 97.75 85 VAL A CA 1
ATOM 660 C C . VAL A 1 85 ? -13.219 13.672 4.551 1 97.75 85 VAL A C 1
ATOM 662 O O . VAL A 1 85 ? -14.008 14.609 4.422 1 97.75 85 VAL A O 1
ATOM 665 N N . VAL A 1 86 ? -13.328 12.586 3.975 1 97 86 VAL A N 1
ATOM 666 C CA . VAL A 1 86 ? -14.484 12.266 3.146 1 97 86 VAL A CA 1
ATOM 667 C C . VAL A 1 86 ? -15.617 11.727 4.023 1 97 86 VAL A C 1
ATOM 669 O O . VAL A 1 86 ? -16.781 12.031 3.789 1 97 86 VAL A O 1
ATOM 672 N N . ARG A 1 87 ? -15.195 10.914 4.992 1 96.38 87 ARG A N 1
ATOM 673 C CA . ARG A 1 87 ? -16.156 10.305 5.902 1 96.38 87 ARG A CA 1
ATOM 674 C C . ARG A 1 87 ? -15.539 10.062 7.277 1 96.38 87 ARG A C 1
ATOM 676 O O . ARG A 1 87 ? -14.43 9.531 7.375 1 96.38 87 ARG A O 1
ATOM 683 N N . LYS A 1 88 ? -16.312 10.469 8.25 1 96.81 88 LYS A N 1
ATOM 684 C CA . LYS A 1 88 ? -15.859 10.211 9.609 1 96.81 88 LYS A CA 1
ATOM 685 C C . LYS A 1 88 ? -16.141 8.773 10.023 1 96.81 88 LYS A C 1
ATOM 687 O O . LYS A 1 88 ? -17.219 8.242 9.742 1 96.81 88 LYS A O 1
ATOM 692 N N . GLY A 1 89 ? -15.172 8.172 10.656 1 96 89 GLY A N 1
ATOM 693 C CA . GLY A 1 89 ? -15.359 6.812 11.148 1 96 89 GLY A CA 1
ATOM 694 C C . GLY A 1 89 ? -15.508 6.742 12.656 1 96 89 GLY A C 1
ATOM 695 O O . GLY A 1 89 ? -14.945 7.562 13.383 1 96 89 GLY A O 1
ATOM 696 N N . LYS A 1 90 ? -16.281 5.84 13.039 1 94.31 90 LYS A N 1
ATOM 697 C CA . LYS A 1 90 ? -16.438 5.578 14.469 1 94.31 90 LYS A CA 1
ATOM 698 C C . LYS A 1 90 ? -15.758 4.273 14.867 1 94.31 90 LYS A C 1
ATOM 700 O O . LYS A 1 90 ? -16.281 3.186 14.609 1 94.31 90 LYS A O 1
ATOM 705 N N . VAL A 1 91 ? -14.633 4.348 15.414 1 95.69 91 VAL A N 1
ATOM 706 C CA . VAL A 1 91 ? -13.875 3.168 15.82 1 95.69 91 VAL A CA 1
ATOM 707 C C . VAL A 1 91 ? -13.281 3.387 17.219 1 95.69 91 VAL A C 1
ATOM 709 O O . VAL A 1 91 ? -12.992 4.523 17.594 1 95.69 91 VAL A O 1
ATOM 712 N N . ARG A 1 92 ? -13.07 2.391 17.891 1 94.56 92 ARG A N 1
ATOM 713 C CA . ARG A 1 92 ? -12.5 2.477 19.234 1 94.56 92 ARG A CA 1
ATOM 714 C C . ARG A 1 92 ? -11.039 2.047 19.25 1 94.56 92 ARG A C 1
ATOM 716 O O . ARG A 1 92 ? -10.266 2.467 20.109 1 94.56 92 ARG A O 1
ATOM 723 N N . ARG A 1 93 ? -10.664 1.227 18.297 1 95.69 93 ARG A N 1
ATOM 724 C CA . ARG A 1 93 ? -9.305 0.708 18.234 1 95.69 93 ARG A CA 1
ATOM 725 C C . ARG A 1 93 ? -8.336 1.771 17.719 1 95.69 93 ARG A C 1
ATOM 727 O O . ARG A 1 93 ? -8.703 2.588 16.875 1 95.69 93 ARG A O 1
ATOM 734 N N . ALA A 1 94 ? -7.109 1.646 18.266 1 97.44 94 ALA A N 1
ATOM 735 C CA . ALA A 1 94 ? -6.074 2.582 17.844 1 97.44 94 ALA A CA 1
ATOM 736 C C . ALA A 1 94 ? -5.566 2.24 16.453 1 97.44 94 ALA A C 1
ATOM 738 O O . ALA A 1 94 ? -5.113 3.121 15.711 1 97.44 94 ALA A O 1
ATOM 739 N N . LYS A 1 95 ? -5.598 0.97 16.125 1 97.38 95 LYS A N 1
ATOM 740 C CA . LYS A 1 95 ? -5.133 0.465 14.836 1 97.38 95 LYS A CA 1
ATOM 741 C C . LYS A 1 95 ? -6.125 -0.539 14.25 1 97.38 95 LYS A C 1
ATOM 743 O O . LYS A 1 95 ? -6.68 -1.367 14.969 1 97.38 95 LYS A O 1
ATOM 748 N N . LEU A 1 96 ? -6.32 -0.439 13 1 97.81 96 LEU A N 1
ATOM 749 C CA . LEU A 1 96 ? -7.348 -1.234 12.336 1 97.81 96 LEU A CA 1
ATOM 750 C C . LEU A 1 96 ? -6.723 -2.205 11.344 1 97.81 96 LEU A C 1
ATOM 752 O O . LEU A 1 96 ? -7.207 -2.344 10.219 1 97.81 96 LEU A O 1
ATOM 756 N N . PHE A 1 97 ? -5.672 -2.852 11.727 1 95.19 97 PHE A N 1
ATOM 757 C CA . PHE A 1 97 ? -4.965 -3.771 10.852 1 95.19 97 PHE A CA 1
ATOM 758 C C . PHE A 1 97 ? -5.824 -4.988 10.531 1 95.19 97 PHE A C 1
ATOM 760 O O . PHE A 1 97 ? -5.582 -5.684 9.539 1 95.19 97 PHE A O 1
ATOM 767 N N . TYR A 1 98 ? -6.887 -5.246 11.312 1 94.5 98 TYR A N 1
ATOM 768 C CA . TYR A 1 98 ? -7.781 -6.371 11.047 1 94.5 98 TYR A CA 1
ATOM 769 C C . TYR A 1 98 ? -8.484 -6.203 9.711 1 94.5 98 TYR A C 1
ATOM 771 O O . TYR A 1 98 ? -8.961 -7.184 9.125 1 94.5 98 TYR A O 1
ATOM 779 N N . LEU A 1 99 ? -8.523 -5.012 9.242 1 95.19 99 LEU A N 1
ATOM 780 C CA . LEU A 1 99 ? -9.164 -4.73 7.961 1 95.19 99 LEU A CA 1
ATOM 781 C C . LEU A 1 99 ? -8.383 -5.355 6.809 1 95.19 99 LEU A C 1
ATOM 783 O O . LEU A 1 99 ? -8.914 -5.512 5.707 1 95.19 99 LEU A O 1
ATOM 787 N N . ARG A 1 100 ? -7.098 -5.715 7.027 1 92.06 100 ARG A N 1
ATOM 788 C CA . ARG A 1 100 ? -6.266 -6.281 5.973 1 92.06 100 ARG A CA 1
ATOM 789 C C . ARG A 1 100 ? -6.793 -7.645 5.531 1 92.06 100 ARG A C 1
ATOM 791 O O . ARG A 1 100 ? -6.539 -8.078 4.406 1 92.06 100 ARG A O 1
ATOM 798 N N . GLY A 1 101 ? -7.484 -8.242 6.398 1 88.25 101 GLY A N 1
ATOM 799 C CA . GLY A 1 101 ? -8.039 -9.555 6.094 1 88.25 101 GLY A CA 1
ATOM 800 C C . GLY A 1 101 ? -9.492 -9.5 5.652 1 88.25 101 GLY A C 1
ATOM 801 O O . GLY A 1 101 ? -10.141 -10.539 5.512 1 88.25 101 GLY A O 1
ATOM 802 N N . ARG A 1 102 ? -9.945 -8.25 5.438 1 86.31 102 ARG A N 1
ATOM 803 C CA . ARG A 1 102 ? -11.359 -8.078 5.105 1 86.31 102 ARG A CA 1
ATOM 804 C C . ARG A 1 102 ? -11.523 -7.477 3.715 1 86.31 102 ARG A C 1
ATOM 806 O O . ARG A 1 102 ? -10.633 -6.781 3.223 1 86.31 102 ARG A O 1
ATOM 813 N N . THR A 1 103 ? -12.57 -7.895 3.047 1 83.69 103 THR A N 1
ATOM 814 C CA . THR A 1 103 ? -12.867 -7.355 1.725 1 83.69 103 THR A CA 1
ATOM 815 C C . THR A 1 103 ? -14.336 -6.969 1.614 1 83.69 103 THR A C 1
ATOM 817 O O . THR A 1 103 ? -15.148 -7.336 2.469 1 83.69 103 THR A O 1
ATOM 820 N N . GLY A 1 104 ? -14.602 -6.062 0.556 1 82.81 104 GLY A N 1
ATO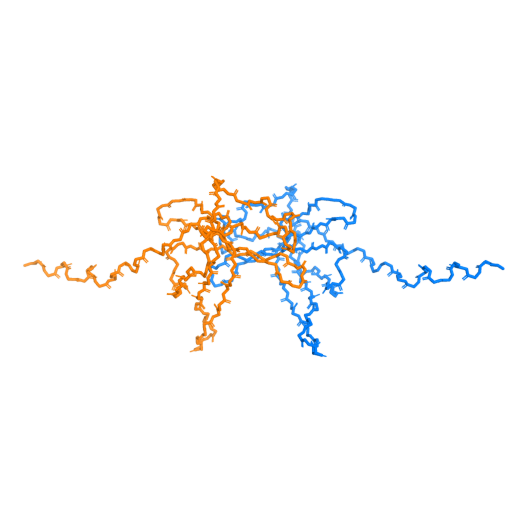M 821 C CA . GLY A 1 104 ? -15.984 -5.676 0.324 1 82.81 104 GLY A CA 1
ATOM 822 C C . GLY A 1 104 ? -16.578 -4.887 1.473 1 82.81 104 GLY A C 1
ATOM 823 O O . GLY A 1 104 ? -15.961 -3.951 1.981 1 82.81 104 GLY A O 1
ATOM 824 N N . LYS A 1 105 ? -17.828 -5.34 1.861 1 84.69 105 LYS A N 1
ATOM 825 C CA . LYS A 1 105 ? -18.562 -4.621 2.902 1 84.69 105 LYS A CA 1
ATOM 826 C C . LYS A 1 105 ? -17.875 -4.777 4.258 1 84.69 105 LYS A C 1
ATOM 828 O O . LYS A 1 105 ? -17.922 -3.875 5.098 1 84.69 105 LYS A O 1
ATOM 833 N N . ALA A 1 106 ? -17.188 -5.871 4.434 1 88.31 106 ALA A N 1
ATOM 834 C CA . ALA A 1 106 ? -16.531 -6.176 5.703 1 88.31 106 ALA A CA 1
ATOM 835 C C . ALA A 1 106 ? -15.297 -5.297 5.906 1 88.31 106 ALA A C 1
ATOM 837 O O . ALA A 1 106 ? -14.789 -5.176 7.023 1 88.31 106 ALA A O 1
ATOM 838 N N . ALA A 1 107 ? -14.844 -4.652 4.863 1 88.75 107 ALA A N 1
ATOM 839 C CA . ALA A 1 107 ? -13.641 -3.826 4.949 1 88.75 107 ALA A CA 1
ATOM 840 C C . ALA A 1 107 ? -13.992 -2.373 5.254 1 88.75 107 ALA A C 1
ATOM 842 O O . ALA A 1 107 ? -13.109 -1.524 5.371 1 88.75 107 ALA A O 1
ATOM 843 N N . LYS A 1 108 ? -15.234 -2.137 5.434 1 88.69 108 LYS A N 1
ATOM 844 C CA . LYS A 1 108 ? -15.664 -0.759 5.66 1 88.69 108 LYS A CA 1
ATOM 845 C C . LYS A 1 108 ? -15.875 -0.487 7.145 1 88.69 108 LYS A C 1
ATOM 847 O O . LYS A 1 108 ? -16.406 -1.332 7.867 1 88.69 108 LYS A O 1
ATOM 852 N N . VAL A 1 109 ? -15.398 0.606 7.531 1 91.88 109 VAL A N 1
ATOM 853 C CA . VAL A 1 109 ? -15.586 1.046 8.914 1 91.88 109 VAL A CA 1
ATOM 854 C C . VAL A 1 109 ? -16.953 1.716 9.062 1 91.88 109 VAL A C 1
ATOM 856 O O . VAL A 1 109 ? -17.375 2.455 8.172 1 91.88 109 VAL A O 1
ATOM 859 N N . LYS A 1 110 ? -17.531 1.49 10.148 1 86.81 110 LYS A N 1
ATOM 860 C CA . LYS A 1 110 ? -18.812 2.117 10.43 1 86.81 110 LYS A CA 1
ATOM 861 C C . LYS A 1 110 ? -18.672 3.635 10.516 1 86.81 110 LYS A C 1
ATOM 863 O O . LYS A 1 110 ? -17.703 4.148 11.062 1 86.81 110 LYS A O 1
ATOM 868 N N . SER A 1 111 ? -19.625 4.32 9.789 1 81.88 111 SER A N 1
ATOM 869 C CA . SER A 1 111 ? -19.609 5.781 9.797 1 81.88 111 SER A CA 1
ATOM 870 C C . SER A 1 111 ? -20.109 6.328 11.133 1 81.88 111 SER A C 1
ATOM 872 O O . SER A 1 111 ? -20.984 5.73 11.766 1 81.88 111 SER A O 1
ATOM 874 N N . ASP A 1 112 ? -19.266 7.348 11.656 1 72.81 112 ASP A N 1
ATOM 875 C CA . ASP A 1 112 ? -19.781 8.055 12.828 1 72.81 112 ASP A CA 1
ATOM 876 C C . ASP A 1 112 ? -20.938 8.977 12.461 1 72.81 112 ASP A C 1
ATOM 878 O O . ASP A 1 112 ? -20.734 10.023 11.844 1 72.81 112 ASP A O 1
ATOM 882 N N . ILE A 1 113 ? -21.891 8.484 11.758 1 53.53 113 ILE A N 1
ATOM 883 C CA . ILE A 1 113 ? -23.031 9.391 11.602 1 53.53 113 ILE A CA 1
ATOM 884 C C . ILE A 1 113 ? -23.672 9.648 12.953 1 53.53 113 ILE A C 1
ATOM 886 O O . ILE A 1 113 ? -23.719 8.766 13.812 1 53.53 113 ILE A O 1
ATOM 890 N N . MET B 1 1 ? -19.328 -43.594 -19.797 1 30.45 1 MET B N 1
ATOM 891 C CA . MET B 1 1 ? -19.781 -42.625 -18.781 1 30.45 1 MET B CA 1
ATOM 892 C C . MET B 1 1 ? -18.688 -41.625 -18.453 1 30.45 1 MET B C 1
ATOM 894 O O . MET B 1 1 ? -18.891 -40.719 -17.641 1 30.45 1 MET B O 1
ATOM 898 N N . ASP B 1 2 ? -17.281 -41.875 -18.75 1 37.38 2 ASP B N 1
ATOM 899 C CA . ASP B 1 2 ? -16.094 -41.281 -18.125 1 37.38 2 ASP B CA 1
ATOM 900 C C . ASP B 1 2 ? -15.852 -39.844 -18.641 1 37.38 2 ASP B C 1
ATOM 902 O O . ASP B 1 2 ? -14.711 -39.406 -18.672 1 37.38 2 ASP B O 1
ATOM 906 N N . ALA B 1 3 ? -16.797 -39.219 -19.359 1 39.84 3 ALA B N 1
ATOM 907 C CA . ALA B 1 3 ? -16.656 -37.938 -20.062 1 39.84 3 ALA B CA 1
ATOM 908 C C . ALA B 1 3 ? -16.328 -36.812 -19.078 1 39.84 3 ALA B C 1
ATOM 910 O O . ALA B 1 3 ? -16.156 -35.656 -19.484 1 39.84 3 ALA B O 1
ATOM 911 N N . LEU B 1 4 ? -16.562 -37 -17.75 1 39.41 4 LEU B N 1
ATOM 912 C CA . LEU B 1 4 ? -16.484 -35.875 -16.828 1 39.41 4 LEU B CA 1
ATOM 913 C C . LEU B 1 4 ? -15.031 -35.438 -16.656 1 39.41 4 LEU B C 1
ATOM 915 O O . LEU B 1 4 ? -14.75 -34.5 -15.875 1 39.41 4 LEU B O 1
ATOM 919 N N . LYS B 1 5 ? -14.07 -36.281 -16.953 1 42.38 5 LYS B N 1
ATOM 920 C CA . LYS B 1 5 ? -12.695 -35.938 -16.594 1 42.38 5 LYS B CA 1
ATOM 921 C C . LYS B 1 5 ? -12.18 -34.781 -17.453 1 42.38 5 LYS B C 1
ATOM 923 O O . LYS B 1 5 ? -11.086 -34.25 -17.203 1 42.38 5 LYS B O 1
ATOM 928 N N . ILE B 1 6 ? -12.68 -34.562 -18.625 1 41.22 6 ILE B N 1
ATOM 929 C CA . ILE B 1 6 ? -12.008 -33.625 -19.531 1 41.22 6 ILE B CA 1
ATOM 930 C C . ILE B 1 6 ? -12.031 -32.219 -18.938 1 41.22 6 ILE B C 1
ATOM 932 O O . ILE B 1 6 ? -11.102 -31.438 -19.141 1 41.22 6 ILE B O 1
ATOM 936 N N . ILE B 1 7 ? -13.188 -31.812 -18.547 1 39.16 7 ILE B N 1
ATOM 937 C CA . ILE B 1 7 ? -13.352 -30.375 -18.328 1 39.16 7 ILE B CA 1
ATOM 938 C C . ILE B 1 7 ? -12.406 -29.922 -17.203 1 39.16 7 ILE B C 1
ATOM 940 O O . ILE B 1 7 ? -12.281 -28.719 -16.938 1 39.16 7 ILE B O 1
ATOM 944 N N . SER B 1 8 ? -12.141 -30.781 -16.203 1 41.19 8 SER B N 1
ATOM 945 C CA . SER B 1 8 ? -11.328 -30.312 -15.086 1 41.19 8 SER B CA 1
ATOM 946 C C . SER B 1 8 ? -9.922 -29.953 -15.539 1 41.19 8 SER B C 1
ATOM 948 O O . SER B 1 8 ? -9.094 -29.516 -14.734 1 41.19 8 SER B O 1
ATOM 950 N N . GLU B 1 9 ? -9.391 -30.5 -16.578 1 38.34 9 GLU B N 1
ATOM 951 C CA . GLU B 1 9 ? -8 -30.344 -16.984 1 38.34 9 GLU B CA 1
ATOM 952 C C . GLU B 1 9 ? -7.676 -28.875 -17.281 1 38.34 9 GLU B C 1
ATOM 954 O O . GLU B 1 9 ? -6.508 -28.5 -17.359 1 38.34 9 GLU B O 1
ATOM 959 N N . GLY B 1 10 ? -8.555 -28.234 -18.047 1 38.66 10 GLY B N 1
ATOM 960 C CA . GLY B 1 10 ? -8.227 -26.969 -18.688 1 38.66 10 GLY B CA 1
ATOM 961 C C . GLY B 1 10 ? -7.809 -25.891 -17.719 1 38.66 10 GLY B C 1
ATOM 962 O O . GLY B 1 10 ? -7.395 -24.797 -18.125 1 38.66 10 GLY B O 1
ATOM 963 N N . SER B 1 11 ? -8.727 -25.734 -16.703 1 43.47 11 SER B N 1
ATOM 964 C CA . SER B 1 11 ? -8.219 -24.625 -15.906 1 43.47 11 SER B CA 1
ATOM 965 C C . SER B 1 11 ? -6.809 -24.922 -15.391 1 43.47 11 SER B C 1
ATOM 967 O O . SER B 1 11 ? -6.645 -25.484 -14.312 1 43.47 11 SER B O 1
ATOM 969 N N . ILE B 1 12 ? -5.98 -25.594 -16.141 1 44.38 12 ILE B N 1
ATOM 970 C CA . ILE B 1 12 ? -4.566 -25.734 -15.812 1 44.38 12 ILE B CA 1
ATOM 971 C C . ILE B 1 12 ? -4.145 -24.656 -14.828 1 44.38 12 ILE B C 1
ATOM 973 O O . ILE B 1 12 ? -4.324 -23.453 -15.094 1 44.38 12 ILE B O 1
ATOM 977 N N . LYS B 1 13 ? -4.27 -24.906 -13.625 1 48.59 13 LYS B N 1
ATOM 978 C CA . LYS B 1 13 ? -3.871 -24.078 -12.492 1 48.59 13 LYS B CA 1
ATOM 979 C C . LYS B 1 13 ? -2.627 -23.25 -12.812 1 48.59 13 LYS B C 1
ATOM 981 O O . LYS B 1 13 ? -1.618 -23.797 -13.266 1 48.59 13 LYS B O 1
ATOM 986 N N . ALA B 1 14 ? -2.668 -22.172 -13.523 1 55.38 14 ALA B N 1
ATOM 987 C CA . ALA B 1 14 ? -1.492 -21.312 -13.672 1 55.38 14 ALA B CA 1
ATOM 988 C C . ALA B 1 14 ? -0.525 -21.5 -12.508 1 55.38 14 ALA B C 1
ATOM 990 O O . ALA B 1 14 ? -0.949 -21.656 -11.359 1 55.38 14 ALA B O 1
ATOM 991 N N . GLU B 1 15 ? 0.651 -22.328 -12.797 1 65.94 15 GLU B N 1
ATOM 992 C CA . GLU B 1 15 ? 1.739 -22.516 -11.836 1 65.94 15 GLU B CA 1
ATOM 993 C C . GLU B 1 15 ? 1.874 -21.312 -10.914 1 65.94 15 GLU B C 1
ATOM 995 O O . GLU B 1 15 ? 1.706 -20.172 -11.344 1 65.94 15 GLU B O 1
ATOM 1000 N N . LYS B 1 16 ? 1.753 -21.641 -9.539 1 79.56 16 LYS B N 1
ATOM 1001 C CA . LYS B 1 16 ? 2.01 -20.641 -8.516 1 79.56 16 LYS B CA 1
ATOM 1002 C C . LYS B 1 16 ? 3.283 -19.859 -8.82 1 79.56 16 LYS B C 1
ATOM 1004 O O . LYS B 1 16 ? 4.297 -20.438 -9.211 1 79.56 16 LYS B O 1
ATOM 1009 N N . PRO B 1 17 ? 3.1 -18.672 -8.812 1 88 17 PRO B N 1
ATOM 1010 C CA . PRO B 1 17 ? 4.324 -17.906 -9.023 1 88 17 PRO B CA 1
ATOM 1011 C C . PRO B 1 17 ? 5.445 -18.297 -8.07 1 88 17 PRO B C 1
ATOM 1013 O O . PRO B 1 17 ? 5.18 -18.625 -6.906 1 88 17 PRO B O 1
ATOM 1016 N N . GLN B 1 18 ? 6.625 -18.391 -8.547 1 92.56 18 GLN B N 1
ATOM 1017 C CA . GLN B 1 18 ? 7.789 -18.781 -7.758 1 92.56 18 GLN B CA 1
ATOM 1018 C C . GLN B 1 18 ? 8.625 -17.547 -7.379 1 92.56 18 GLN B C 1
ATOM 1020 O O . GLN B 1 18 ? 9.266 -16.938 -8.234 1 92.56 18 GLN B O 1
ATOM 1025 N N . PHE B 1 19 ? 8.547 -17.203 -6.207 1 97.12 19 PHE B N 1
ATOM 1026 C CA . PHE B 1 19 ? 9.344 -16.125 -5.625 1 97.12 19 PHE B CA 1
ATOM 1027 C C . PHE B 1 19 ? 9.398 -16.266 -4.105 1 97.12 19 PHE B C 1
ATOM 1029 O O . PHE B 1 19 ? 8.641 -17.031 -3.516 1 97.12 19 PHE B O 1
ATOM 1036 N N . ASN B 1 20 ? 10.297 -15.5 -3.516 1 97.12 20 ASN B N 1
ATOM 1037 C CA . ASN B 1 20 ? 10.477 -15.555 -2.068 1 97.12 20 ASN B CA 1
ATOM 1038 C C . ASN B 1 20 ? 10.398 -14.164 -1.442 1 97.12 20 ASN B C 1
ATOM 1040 O O . ASN B 1 20 ? 10.594 -13.164 -2.127 1 97.12 20 ASN B O 1
ATOM 1044 N N . VAL B 1 21 ? 10.078 -14.188 -0.126 1 98.06 21 VAL B N 1
ATOM 1045 C CA . VAL B 1 21 ? 10.219 -12.945 0.623 1 98.06 21 VAL B CA 1
ATOM 1046 C C . VAL B 1 21 ? 11.633 -12.398 0.451 1 98.06 21 VAL B C 1
ATOM 1048 O O . VAL B 1 21 ? 12.609 -13.156 0.502 1 98.06 21 VAL B O 1
ATOM 1051 N N . GLY B 1 22 ? 11.773 -11.172 0.214 1 98 22 GLY B N 1
ATOM 1052 C CA . GLY B 1 22 ? 13.07 -10.562 -0.021 1 98 22 GLY B CA 1
ATOM 1053 C C . GLY B 1 22 ? 13.352 -10.305 -1.488 1 98 22 GLY B C 1
ATOM 1054 O O . GLY B 1 22 ? 14.203 -9.477 -1.825 1 98 22 GLY B O 1
ATOM 1055 N N . ASP B 1 23 ? 12.719 -11.055 -2.4 1 98.12 23 ASP B N 1
ATOM 1056 C CA . ASP B 1 23 ? 12.875 -10.828 -3.834 1 98.12 23 ASP B CA 1
ATOM 1057 C C . ASP B 1 23 ? 12.211 -9.523 -4.266 1 98.12 23 ASP B C 1
ATOM 1059 O O . ASP B 1 23 ? 11.195 -9.125 -3.695 1 98.12 23 ASP B O 1
ATOM 1063 N N . THR B 1 24 ? 12.828 -8.859 -5.215 1 98.06 24 THR B N 1
ATOM 1064 C CA . THR B 1 24 ? 12.125 -7.824 -5.965 1 98.06 24 THR B CA 1
ATOM 1065 C C . THR B 1 24 ? 11.336 -8.438 -7.117 1 98.06 24 THR B C 1
ATOM 1067 O O . THR B 1 24 ? 11.883 -9.195 -7.918 1 98.06 24 THR B O 1
ATOM 1070 N N . VAL B 1 25 ? 10.039 -8.07 -7.121 1 98.31 25 VAL B N 1
ATOM 1071 C CA . VAL B 1 25 ? 9.203 -8.672 -8.156 1 98.31 25 VAL B CA 1
ATOM 1072 C C . VAL B 1 25 ? 8.453 -7.586 -8.914 1 98.31 25 VAL B C 1
ATOM 1074 O O . VAL B 1 25 ? 8.219 -6.496 -8.383 1 98.31 25 VAL B O 1
ATOM 1077 N N . ARG B 1 26 ? 8.164 -7.836 -10.188 1 98.19 26 ARG B N 1
ATOM 1078 C CA . ARG B 1 26 ? 7.195 -7.09 -10.984 1 98.19 26 ARG B CA 1
ATOM 1079 C C . ARG B 1 26 ? 5.879 -7.848 -11.102 1 98.19 26 ARG B C 1
ATOM 1081 O O . ARG B 1 26 ? 5.848 -8.977 -11.594 1 98.19 26 ARG B O 1
ATOM 1088 N N . VAL B 1 27 ? 4.816 -7.27 -10.578 1 97.69 27 VAL B N 1
ATOM 1089 C CA . VAL B 1 27 ? 3.49 -7.879 -10.633 1 97.69 27 VAL B CA 1
ATOM 1090 C C . VAL B 1 27 ? 2.645 -7.184 -11.695 1 97.69 27 VAL B C 1
ATOM 1092 O O . VAL B 1 27 ? 2.357 -5.988 -11.594 1 97.69 27 VAL B O 1
ATOM 1095 N N . ASP B 1 28 ? 2.303 -7.91 -12.75 1 95.94 28 ASP B N 1
ATOM 1096 C CA . ASP B 1 28 ? 1.409 -7.395 -13.781 1 95.94 28 ASP B CA 1
ATOM 1097 C C . ASP B 1 28 ? -0.051 -7.68 -13.438 1 95.94 28 ASP B C 1
ATOM 1099 O O . ASP B 1 28 ? -0.473 -8.836 -13.414 1 95.94 28 ASP B O 1
ATOM 1103 N N . VAL B 1 29 ? -0.738 -6.617 -13.188 1 93.69 29 VAL B N 1
ATOM 1104 C CA . VAL B 1 29 ? -2.125 -6.746 -12.758 1 93.69 29 VAL B CA 1
ATOM 1105 C C . VAL B 1 29 ? -3.059 -6.281 -13.875 1 93.69 29 VAL B C 1
ATOM 1107 O O . VAL B 1 29 ? -2.83 -5.234 -14.484 1 93.69 29 VAL B O 1
ATOM 1110 N N . ARG B 1 30 ? -4.102 -7.066 -14.078 1 91.38 30 ARG B N 1
ATOM 1111 C CA . ARG B 1 30 ? -5.117 -6.703 -15.062 1 91.38 30 ARG B CA 1
ATOM 1112 C C . ARG B 1 30 ? -6.188 -5.812 -14.438 1 91.38 30 ARG B C 1
ATOM 1114 O O . ARG B 1 30 ? -6.828 -6.191 -13.461 1 91.38 30 ARG B O 1
ATOM 1121 N N . ILE B 1 31 ? -6.363 -4.664 -14.969 1 86 31 ILE B N 1
ATOM 1122 C CA . ILE B 1 31 ? -7.355 -3.705 -14.492 1 86 31 ILE B CA 1
ATOM 1123 C C . ILE B 1 31 ? -8.477 -3.559 -15.516 1 86 31 ILE B C 1
ATOM 1125 O O . ILE B 1 31 ? -8.211 -3.311 -16.703 1 86 31 ILE B O 1
ATOM 1129 N N . LYS B 1 32 ? -9.688 -3.789 -15.016 1 82.19 32 LYS B N 1
ATOM 1130 C CA . LYS B 1 32 ? -10.836 -3.678 -15.914 1 82.19 32 LYS B CA 1
ATOM 1131 C C . LYS B 1 32 ? -11.617 -2.391 -15.656 1 82.19 32 LYS B C 1
ATOM 1133 O O . LYS B 1 32 ? -12.016 -2.119 -14.523 1 82.19 32 LYS B O 1
ATOM 1138 N N . GLU B 1 33 ? -11.641 -1.528 -16.516 1 79.56 33 GLU B N 1
ATOM 1139 C CA . GLU B 1 33 ? -12.453 -0.314 -16.5 1 79.56 33 GLU B CA 1
ATOM 1140 C C . GLU B 1 33 ? -13.562 -0.377 -17.547 1 79.56 33 GLU B C 1
ATOM 1142 O O . GLU B 1 33 ? -13.375 0.046 -18.688 1 79.56 33 GLU B O 1
ATOM 1147 N N . GLY B 1 34 ? -14.727 -0.832 -17.234 1 83.75 34 GLY B N 1
ATOM 1148 C CA . GLY B 1 34 ? -15.789 -1.079 -18.188 1 83.75 34 GLY B CA 1
ATOM 1149 C C . GLY B 1 34 ? -15.453 -2.168 -19.188 1 83.75 34 GLY B C 1
ATOM 1150 O O . GLY B 1 34 ? -15.156 -3.303 -18.797 1 83.75 34 GLY B O 1
ATOM 1151 N N . GLU B 1 35 ? -15.375 -1.705 -20.516 1 86.56 35 GLU B N 1
ATOM 1152 C CA . GLU B 1 35 ? -15.055 -2.639 -21.594 1 86.56 35 GLU B CA 1
ATOM 1153 C C . GLU B 1 35 ? -13.555 -2.656 -21.875 1 86.56 35 GLU B C 1
ATOM 1155 O O . GLU B 1 35 ? -13.078 -3.457 -22.672 1 86.56 35 GLU B O 1
ATOM 1160 N N . ARG B 1 36 ? -12.922 -1.73 -21.219 1 89.25 36 ARG B N 1
ATOM 1161 C CA . ARG B 1 36 ? -11.492 -1.605 -21.469 1 89.25 36 ARG B CA 1
ATOM 1162 C C . ARG B 1 36 ? -10.688 -2.27 -20.359 1 89.25 36 ARG B C 1
ATOM 1164 O O . ARG B 1 36 ? -11.062 -2.205 -19.188 1 89.25 36 ARG B O 1
ATOM 1171 N N . GLU B 1 37 ? -9.711 -3.105 -20.875 1 88.56 37 GLU B N 1
ATOM 1172 C CA . GLU B 1 37 ? -8.789 -3.721 -19.922 1 88.56 37 GLU B CA 1
ATOM 1173 C C . GLU B 1 37 ? -7.359 -3.238 -20.156 1 88.56 37 GLU B C 1
ATOM 1175 O O . GLU B 1 37 ? -6.949 -3.012 -21.297 1 88.56 37 GLU B O 1
ATOM 1180 N N . ARG B 1 38 ? -6.664 -2.945 -19.047 1 90.31 38 ARG B N 1
ATOM 1181 C CA . ARG B 1 38 ? -5.25 -2.59 -19.125 1 90.31 38 ARG B CA 1
ATOM 1182 C C . ARG B 1 38 ? -4.434 -3.352 -18.078 1 90.31 38 ARG B C 1
ATOM 1184 O O . ARG B 1 38 ? -4.992 -3.877 -17.109 1 90.31 38 ARG B O 1
ATOM 1191 N N . ILE B 1 39 ? -3.146 -3.383 -18.484 1 92.38 39 ILE B N 1
ATOM 1192 C CA . ILE B 1 39 ? -2.232 -4.02 -17.531 1 92.38 39 ILE B CA 1
ATOM 1193 C C . ILE B 1 39 ? -1.41 -2.953 -16.812 1 92.38 39 ILE B C 1
ATOM 1195 O O . ILE B 1 39 ? -0.846 -2.061 -17.453 1 92.38 39 ILE B O 1
ATOM 1199 N N . GLN B 1 40 ? -1.422 -2.943 -15.508 1 91.44 40 GLN B N 1
ATOM 1200 C CA . GLN B 1 40 ? -0.582 -2.068 -14.695 1 91.44 40 GLN B CA 1
ATOM 1201 C C . GLN B 1 40 ? 0.48 -2.867 -13.945 1 91.44 40 GLN B C 1
ATOM 1203 O O . GLN B 1 40 ? 0.166 -3.859 -13.281 1 91.44 40 GLN B O 1
ATOM 1208 N N . ALA B 1 41 ? 1.61 -2.475 -14.102 1 95.25 41 ALA B N 1
ATOM 1209 C CA . ALA B 1 41 ? 2.713 -3.15 -13.422 1 95.25 41 ALA B CA 1
ATOM 1210 C C . ALA B 1 41 ? 3.004 -2.502 -12.07 1 95.25 41 ALA B C 1
ATOM 1212 O O . ALA B 1 41 ? 2.918 -1.279 -11.93 1 95.25 41 ALA B O 1
ATOM 1213 N N . PHE B 1 42 ? 3.316 -3.305 -11.102 1 96.31 42 PHE B N 1
ATOM 1214 C CA . PHE B 1 42 ? 3.77 -2.873 -9.789 1 96.31 42 PHE B CA 1
ATOM 1215 C C . PHE B 1 42 ? 5.043 -3.611 -9.391 1 96.31 42 PHE B C 1
ATOM 1217 O O . PHE B 1 42 ? 5.039 -4.836 -9.258 1 96.31 42 PHE B O 1
ATOM 1224 N N . GLU B 1 43 ? 6.055 -2.867 -9.25 1 97.94 43 GLU B N 1
ATOM 1225 C CA . GLU B 1 43 ? 7.34 -3.467 -8.906 1 97.94 43 GLU B CA 1
ATOM 1226 C C . GLU B 1 43 ? 7.77 -3.076 -7.492 1 97.94 43 GLU B C 1
ATOM 1228 O O . GLU B 1 43 ? 7.703 -1.902 -7.117 1 97.94 43 GLU B O 1
ATOM 1233 N N . GLY B 1 44 ? 8.219 -4.078 -6.758 1 97.81 44 GLY B N 1
ATOM 1234 C CA . GLY B 1 44 ? 8.672 -3.842 -5.395 1 97.81 44 GLY B CA 1
ATOM 1235 C C . GLY B 1 44 ? 9.219 -5.086 -4.723 1 97.81 44 GLY B C 1
ATOM 1236 O O . GLY B 1 44 ? 9.383 -6.125 -5.367 1 97.81 44 GLY B O 1
ATOM 1237 N N . THR B 1 45 ? 9.562 -4.961 -3.484 1 98.19 45 THR B N 1
ATOM 1238 C CA . THR B 1 45 ? 10.125 -6.051 -2.695 1 98.19 45 THR B CA 1
ATOM 1239 C C . THR B 1 45 ? 9.016 -6.84 -2.002 1 98.19 45 THR B C 1
ATOM 1241 O O . THR B 1 45 ? 8.102 -6.254 -1.419 1 98.19 45 THR B O 1
ATOM 1244 N N . VAL B 1 46 ? 9.086 -8.133 -2.137 1 98.56 46 VAL B N 1
ATOM 1245 C CA . VAL B 1 46 ? 8.172 -8.961 -1.364 1 98.56 46 VAL B CA 1
ATOM 1246 C C . VAL B 1 46 ? 8.57 -8.93 0.111 1 98.56 46 VAL B C 1
ATOM 1248 O O . VAL B 1 46 ? 9.672 -9.336 0.474 1 98.56 46 VAL B O 1
ATOM 1251 N N . ILE B 1 47 ? 7.594 -8.492 0.921 1 98.25 47 ILE B N 1
ATOM 1252 C CA . ILE B 1 47 ? 8.008 -8.336 2.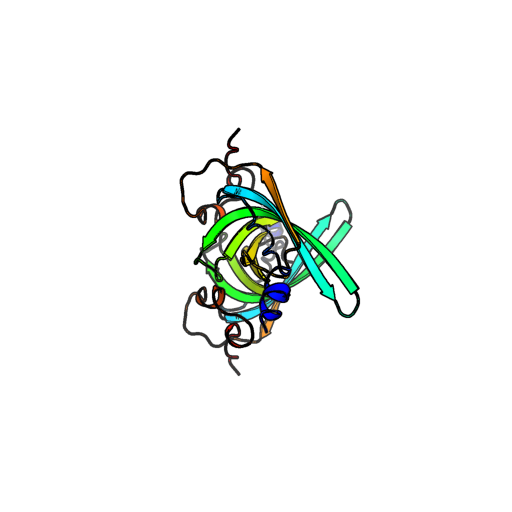311 1 98.25 47 ILE B CA 1
ATOM 1253 C C . ILE B 1 47 ? 7.305 -9.375 3.182 1 98.25 47 ILE B C 1
ATOM 1255 O O . ILE B 1 47 ? 7.668 -9.57 4.344 1 98.25 47 ILE B O 1
ATOM 1259 N N . ALA B 1 48 ? 6.305 -10.055 2.652 1 98.19 48 ALA B N 1
ATOM 1260 C CA . ALA B 1 48 ? 5.613 -11.07 3.441 1 98.19 48 ALA B CA 1
ATOM 1261 C C . ALA B 1 48 ? 4.789 -11.992 2.545 1 98.19 48 ALA B C 1
ATOM 1263 O O . ALA B 1 48 ? 4.309 -11.578 1.489 1 98.19 48 ALA B O 1
ATOM 1264 N N . LYS B 1 49 ? 4.691 -13.195 2.91 1 96.81 49 LYS B N 1
ATOM 1265 C CA . LYS B 1 49 ? 3.695 -14.172 2.473 1 96.81 49 LYS B CA 1
ATOM 1266 C C . LYS B 1 49 ? 2.857 -14.664 3.648 1 96.81 49 LYS B C 1
ATOM 1268 O O . LYS B 1 49 ? 3.402 -15.086 4.672 1 96.81 49 LYS B O 1
ATOM 1273 N N . LYS B 1 50 ? 1.601 -14.477 3.43 1 95.38 50 LYS B N 1
ATOM 1274 C CA . LYS B 1 50 ? 0.758 -14.797 4.578 1 95.38 50 LYS B CA 1
ATOM 1275 C C . LYS B 1 50 ? -0.324 -15.805 4.203 1 95.38 50 LYS B C 1
ATOM 1277 O O . LYS B 1 50 ? -0.662 -15.953 3.025 1 95.38 50 LYS B O 1
ATOM 1282 N N . HIS B 1 51 ? -0.838 -16.25 5.297 1 91.06 51 HIS B N 1
ATOM 1283 C CA . HIS B 1 51 ? -1.894 -17.25 5.199 1 91.06 51 HIS B CA 1
ATOM 1284 C C . HIS B 1 51 ? -1.41 -18.484 4.449 1 91.06 51 HIS B C 1
ATOM 1286 O O . HIS B 1 51 ? -0.206 -18.75 4.379 1 91.06 51 HIS B O 1
ATOM 1292 N N . GLY B 1 52 ? -2.123 -19.375 3.936 1 88.44 52 GLY B N 1
ATOM 1293 C CA . GLY B 1 52 ? -1.795 -20.609 3.242 1 88.44 52 GLY B CA 1
ATOM 1294 C C . GLY B 1 52 ? -2.906 -21.094 2.332 1 88.44 52 GLY B C 1
ATOM 1295 O O . GLY B 1 52 ? -3.994 -20.516 2.309 1 88.44 52 GLY B O 1
ATOM 1296 N N . GLY B 1 53 ? -2.42 -22.109 1.564 1 88.75 53 GLY B N 1
ATOM 1297 C CA . GLY B 1 53 ? -3.416 -22.719 0.689 1 88.75 53 GLY B CA 1
ATOM 1298 C C . GLY B 1 53 ? -4.02 -21.719 -0.292 1 88.75 53 GLY B C 1
ATOM 1299 O O . GLY B 1 53 ? -3.303 -20.906 -0.875 1 88.75 53 GLY B O 1
ATOM 1300 N N . VAL B 1 54 ? -5.297 -21.719 -0.485 1 86.62 54 VAL B N 1
ATOM 1301 C CA . VAL B 1 54 ? -6.008 -20.922 -1.481 1 86.62 54 VAL B CA 1
ATOM 1302 C C . VAL B 1 54 ? -6.07 -19.469 -1.027 1 86.62 54 VAL B C 1
ATOM 1304 O O . VAL B 1 54 ? -6.145 -18.562 -1.854 1 86.62 54 VAL B O 1
ATOM 1307 N N . ALA B 1 55 ? -5.895 -19.25 0.289 1 90.44 55 ALA B N 1
ATOM 1308 C CA . ALA B 1 55 ? -6.027 -17.906 0.84 1 90.44 55 ALA B CA 1
ATOM 1309 C C . ALA B 1 55 ? -4.672 -17.203 0.926 1 90.44 55 ALA B C 1
ATOM 1311 O O . ALA B 1 55 ? -4.574 -16.078 1.432 1 90.44 55 ALA B O 1
ATOM 1312 N N . GLU B 1 56 ? -3.693 -17.812 0.377 1 94.25 56 GLU B N 1
ATOM 1313 C CA . GLU B 1 56 ? -2.342 -17.281 0.504 1 94.25 56 GLU B CA 1
ATOM 1314 C C . GLU B 1 56 ? -2.217 -15.93 -0.196 1 94.25 56 GLU B C 1
ATOM 1316 O O . GLU B 1 56 ? -2.732 -15.742 -1.301 1 94.25 56 GLU B O 1
ATOM 1321 N N . THR B 1 57 ? -1.569 -15 0.492 1 95.88 57 THR B N 1
ATOM 1322 C CA . THR B 1 57 ? -1.317 -13.672 -0.061 1 95.88 57 THR B CA 1
ATOM 1323 C C . THR B 1 57 ? 0.167 -13.328 0.018 1 95.88 57 THR B C 1
ATOM 1325 O O . THR B 1 57 ? 0.929 -14 0.718 1 95.88 57 THR B O 1
ATOM 1328 N N . PHE B 1 58 ? 0.581 -12.398 -0.807 1 97.25 58 PHE B N 1
ATOM 1329 C CA . PHE B 1 58 ? 1.909 -11.812 -0.674 1 97.25 58 PHE B CA 1
ATOM 1330 C C . PHE B 1 58 ? 1.838 -10.297 -0.748 1 97.25 58 PHE B C 1
ATOM 1332 O O . PHE B 1 58 ? 0.992 -9.742 -1.453 1 97.25 58 PHE B O 1
ATOM 1339 N N . THR B 1 59 ? 2.73 -9.656 0.012 1 98.19 59 THR B N 1
ATOM 1340 C CA . THR B 1 59 ? 2.785 -8.195 0.091 1 98.19 59 THR B CA 1
ATOM 1341 C C . THR B 1 59 ? 4.031 -7.664 -0.608 1 98.19 59 THR B C 1
ATOM 1343 O O . THR B 1 59 ? 5.145 -8.133 -0.352 1 98.19 59 THR B O 1
ATOM 1346 N N . VAL B 1 60 ? 3.764 -6.785 -1.483 1 98.44 60 VAL B N 1
ATOM 1347 C CA . VAL B 1 60 ? 4.855 -6.133 -2.197 1 98.44 60 VAL B CA 1
ATOM 1348 C C . VAL B 1 60 ? 4.93 -4.66 -1.798 1 98.44 60 VAL B C 1
ATOM 1350 O O . VAL B 1 60 ? 3.908 -3.969 -1.767 1 98.44 60 VAL B O 1
ATOM 1353 N N . ARG B 1 61 ? 6.129 -4.258 -1.5 1 98.19 61 ARG B N 1
ATOM 1354 C CA . ARG B 1 61 ? 6.332 -2.898 -1.013 1 98.19 61 ARG B CA 1
ATOM 1355 C C . ARG B 1 61 ? 7.352 -2.156 -1.871 1 98.19 61 ARG B C 1
ATOM 1357 O O . ARG B 1 61 ? 8.375 -2.721 -2.254 1 98.19 61 ARG B O 1
ATOM 1364 N N . ARG B 1 62 ? 6.969 -0.876 -2.09 1 95.25 62 ARG B N 1
ATOM 1365 C CA . ARG B 1 62 ? 7.941 0.05 -2.666 1 95.25 62 ARG B CA 1
ATOM 1366 C C . ARG B 1 62 ? 7.77 1.451 -2.09 1 95.25 62 ARG B C 1
ATOM 1368 O O . ARG B 1 62 ? 6.754 1.748 -1.457 1 95.25 62 ARG B O 1
ATOM 1375 N N . VAL B 1 63 ? 8.836 2.205 -2.271 1 92.75 63 VAL B N 1
ATOM 1376 C CA . VAL B 1 63 ? 8.758 3.615 -1.904 1 92.75 63 VAL B CA 1
ATOM 1377 C C . VAL B 1 63 ? 8.758 4.477 -3.166 1 92.75 63 VAL B C 1
ATOM 1379 O O . VAL B 1 63 ? 9.602 4.309 -4.043 1 92.75 63 VAL B O 1
ATOM 1382 N N . SER B 1 64 ? 7.738 5.324 -3.293 1 88.06 64 SER B N 1
ATOM 1383 C CA . SER B 1 64 ? 7.645 6.23 -4.434 1 88.06 64 SER B CA 1
ATOM 1384 C C . SER B 1 64 ? 7.438 7.672 -3.975 1 88.06 64 SER B C 1
ATOM 1386 O O . SER B 1 64 ? 6.477 7.973 -3.262 1 88.06 64 SER B O 1
ATOM 1388 N N . TYR B 1 65 ? 8.383 8.57 -4.383 1 83.56 65 TYR B N 1
ATOM 1389 C CA . TYR B 1 65 ? 8.297 9.984 -4.055 1 83.56 65 TYR B CA 1
ATOM 1390 C C . TYR B 1 65 ? 8.094 10.195 -2.559 1 83.56 65 TYR B C 1
ATOM 1392 O O . TYR B 1 65 ? 7.23 10.969 -2.143 1 83.56 65 TYR B O 1
ATOM 1400 N N . GLY B 1 66 ? 8.672 9.391 -1.762 1 82.75 66 GLY B N 1
ATOM 1401 C CA . GLY B 1 66 ? 8.68 9.562 -0.317 1 82.75 66 GLY B CA 1
ATOM 1402 C C . GLY B 1 66 ? 7.512 8.891 0.374 1 82.75 66 GLY B C 1
ATOM 1403 O O . GLY B 1 66 ? 7.332 9.039 1.585 1 82.75 66 GLY B O 1
ATOM 1404 N N . VAL B 1 67 ? 6.75 8.281 -0.373 1 89.62 67 VAL B N 1
ATOM 1405 C CA . VAL B 1 67 ? 5.578 7.613 0.18 1 89.62 67 VAL B CA 1
ATOM 1406 C C . VAL B 1 67 ? 5.746 6.102 0.068 1 89.62 67 VAL B C 1
ATOM 1408 O O . VAL B 1 67 ? 6.062 5.582 -1.006 1 89.62 67 VAL B O 1
ATOM 1411 N N . GLY B 1 68 ? 5.629 5.379 1.25 1 93.19 68 GLY B N 1
ATOM 1412 C CA . GLY B 1 68 ? 5.605 3.926 1.202 1 93.19 68 GLY B CA 1
ATOM 1413 C C . GLY B 1 68 ? 4.312 3.367 0.638 1 93.19 68 GLY B C 1
ATOM 1414 O O . GLY B 1 68 ? 3.223 3.771 1.048 1 93.19 68 GLY B O 1
ATOM 1415 N N . ILE B 1 69 ? 4.457 2.469 -0.314 1 96.06 69 ILE B N 1
ATOM 1416 C CA . ILE B 1 69 ? 3.291 1.863 -0.951 1 96.06 69 ILE B CA 1
ATOM 1417 C C . ILE B 1 69 ? 3.346 0.346 -0.79 1 96.06 69 ILE B C 1
ATOM 1419 O O . ILE B 1 69 ? 4.383 -0.274 -1.032 1 96.06 69 ILE B O 1
ATOM 1423 N N . GLU B 1 70 ? 2.264 -0.199 -0.388 1 97.5 70 GLU B N 1
ATOM 1424 C CA . GLU B 1 70 ? 2.146 -1.648 -0.266 1 97.5 70 GLU B CA 1
ATOM 1425 C C . GLU B 1 70 ? 0.902 -2.164 -0.985 1 97.5 70 GLU B C 1
ATOM 1427 O O . GLU B 1 70 ? -0.156 -1.533 -0.934 1 97.5 70 GLU B O 1
ATOM 1432 N N . ARG B 1 71 ? 1.096 -3.281 -1.631 1 96.88 71 ARG B N 1
ATOM 1433 C CA . ARG B 1 71 ? -0.03 -3.998 -2.223 1 96.88 71 ARG B CA 1
ATOM 1434 C C . ARG B 1 71 ? -0.067 -5.445 -1.746 1 96.88 71 ARG B C 1
ATOM 1436 O O . ARG B 1 71 ? 0.969 -6.109 -1.681 1 96.88 71 ARG B O 1
ATOM 1443 N N . VAL B 1 72 ? -1.205 -5.82 -1.441 1 96.62 72 VAL B N 1
ATOM 1444 C CA . VAL B 1 72 ? -1.404 -7.207 -1.036 1 96.62 72 VAL B CA 1
ATOM 1445 C C . VAL B 1 72 ? -2.123 -7.969 -2.146 1 96.62 72 VAL B C 1
ATOM 1447 O O . VAL B 1 72 ? -3.234 -7.609 -2.539 1 96.62 72 VAL B O 1
ATOM 1450 N N . PHE B 1 73 ? -1.526 -9.039 -2.59 1 95.31 73 PHE B N 1
ATOM 1451 C CA . PHE B 1 73 ? -2.066 -9.852 -3.676 1 95.31 73 PHE B CA 1
ATOM 1452 C C . PHE B 1 73 ? -2.391 -11.258 -3.191 1 95.31 73 PHE B C 1
ATOM 1454 O O . PHE B 1 73 ? -1.589 -11.883 -2.494 1 95.31 73 PHE B O 1
ATOM 1461 N N . PRO B 1 74 ? -3.498 -11.742 -3.629 1 92.81 74 PRO B N 1
ATOM 1462 C CA . PRO B 1 74 ? -3.633 -13.195 -3.502 1 92.81 74 PRO B CA 1
ATOM 1463 C C . PRO B 1 74 ? -2.697 -13.953 -4.438 1 92.81 74 PRO B C 1
ATOM 1465 O O . PRO B 1 74 ? -2.473 -13.531 -5.574 1 92.81 74 PRO B O 1
ATOM 1468 N N . ILE B 1 75 ? -2.127 -14.992 -3.904 1 92.56 75 ILE B N 1
ATOM 1469 C CA . ILE B 1 75 ? -1.224 -15.797 -4.723 1 92.56 75 ILE B CA 1
ATOM 1470 C C . ILE B 1 75 ? -1.974 -16.344 -5.938 1 92.56 75 ILE B C 1
ATOM 1472 O O . ILE B 1 75 ? -1.434 -16.375 -7.047 1 92.56 75 ILE B O 1
ATOM 1476 N N . ASN B 1 76 ? -3.23 -16.75 -5.727 1 89.38 76 ASN B N 1
ATOM 1477 C CA . ASN B 1 76 ? -4.066 -17.297 -6.789 1 89.38 76 ASN B CA 1
ATOM 1478 C C . ASN B 1 76 ? -5.055 -16.266 -7.316 1 89.38 76 ASN B C 1
ATOM 1480 O O . ASN B 1 76 ? -6.195 -16.594 -7.648 1 89.38 76 ASN B O 1
ATOM 1484 N N . SER B 1 77 ? -4.617 -15.086 -7.457 1 89.19 77 SER B N 1
ATOM 1485 C CA . SER B 1 77 ? -5.492 -14 -7.891 1 89.19 77 SER B CA 1
ATOM 1486 C C . SER B 1 77 ? -5.832 -14.125 -9.375 1 89.19 77 SER B C 1
ATOM 1488 O O . SER B 1 77 ? -4.938 -14.273 -10.211 1 89.19 77 SER B O 1
ATOM 1490 N N . PRO B 1 78 ? -7.07 -13.984 -9.672 1 87.44 78 PRO B N 1
ATOM 1491 C CA . PRO B 1 78 ? -7.445 -13.969 -11.086 1 87.44 78 PRO B CA 1
ATOM 1492 C C . PRO B 1 78 ? -7.012 -12.695 -11.797 1 87.44 78 PRO B C 1
ATOM 1494 O O . PRO B 1 78 ? -6.973 -12.648 -13.031 1 87.44 78 PRO B O 1
ATOM 1497 N N . PHE B 1 79 ? -6.66 -11.641 -11.039 1 87.44 79 PHE B N 1
ATOM 1498 C CA . PHE B 1 79 ? -6.348 -10.344 -11.633 1 87.44 79 PHE B CA 1
ATOM 1499 C C . PHE B 1 79 ? -4.848 -10.203 -11.867 1 87.44 79 PHE B C 1
ATOM 1501 O O . PHE B 1 79 ? -4.406 -9.266 -12.531 1 87.44 79 PHE B O 1
ATOM 1508 N N . VAL B 1 80 ? -4.113 -11.078 -11.289 1 91.12 80 VAL B N 1
ATOM 1509 C CA . VAL B 1 80 ? -2.672 -11.031 -11.5 1 91.12 80 VAL B CA 1
ATOM 1510 C C . VAL B 1 80 ? -2.307 -11.82 -12.758 1 91.12 80 VAL B C 1
ATOM 1512 O O . VAL B 1 80 ? -2.473 -13.047 -12.797 1 91.12 80 VAL B O 1
ATOM 1515 N N . GLU B 1 81 ? -1.831 -11.125 -13.734 1 90.06 81 GLU B N 1
ATOM 1516 C CA . GLU B 1 81 ? -1.459 -11.742 -15 1 90.06 81 GLU B CA 1
ATOM 1517 C C . GLU B 1 81 ? -0.136 -12.492 -14.875 1 90.06 81 GLU B C 1
ATOM 1519 O O . GLU B 1 81 ? -0.005 -13.617 -15.367 1 90.06 81 GLU B O 1
ATOM 1524 N N . LYS B 1 82 ? 0.833 -11.82 -14.258 1 93.75 82 LYS B N 1
ATOM 1525 C CA . LYS B 1 82 ? 2.166 -12.414 -14.18 1 93.75 82 LYS B CA 1
ATOM 1526 C C . LYS B 1 82 ? 2.973 -11.812 -13.031 1 93.75 82 LYS B C 1
ATOM 1528 O O . LYS B 1 82 ? 2.84 -10.625 -12.734 1 93.75 82 LYS B O 1
ATOM 1533 N N . VAL B 1 83 ? 3.787 -12.68 -12.414 1 96.88 83 VAL B N 1
ATOM 1534 C CA . VAL B 1 83 ? 4.777 -12.227 -11.445 1 96.88 83 VAL B CA 1
ATOM 1535 C C . VAL B 1 83 ? 6.18 -12.594 -11.922 1 96.88 83 VAL B C 1
ATOM 1537 O O . VAL B 1 83 ? 6.461 -13.766 -12.195 1 96.88 83 VAL B O 1
ATOM 1540 N N . THR B 1 84 ? 7.004 -11.594 -12.07 1 97.38 84 THR B N 1
ATOM 1541 C CA . THR B 1 84 ? 8.367 -11.805 -12.531 1 97.38 84 THR B CA 1
ATOM 1542 C C . THR B 1 84 ? 9.375 -11.383 -11.461 1 97.38 84 THR B C 1
ATOM 1544 O O . THR B 1 84 ? 9.273 -10.289 -10.906 1 97.38 84 THR B O 1
ATOM 1547 N N . VAL B 1 85 ? 10.336 -12.234 -11.203 1 97.75 85 VAL B N 1
ATOM 1548 C CA . VAL B 1 85 ? 11.398 -11.867 -10.273 1 97.75 85 VAL B CA 1
ATOM 1549 C C . VAL B 1 85 ? 12.414 -10.977 -10.977 1 97.75 85 VAL B C 1
ATOM 1551 O O . VAL B 1 85 ? 13.039 -11.391 -11.961 1 97.75 85 VAL B O 1
ATOM 1554 N N . VAL B 1 86 ? 12.508 -9.828 -10.531 1 97.06 86 VAL B N 1
ATOM 1555 C CA . VAL B 1 86 ? 13.445 -8.859 -11.086 1 97.06 86 VAL B CA 1
ATOM 1556 C C . VAL B 1 86 ? 14.812 -9.031 -10.43 1 97.06 86 VAL B C 1
ATOM 1558 O O . VAL B 1 86 ? 15.852 -8.914 -11.094 1 97.06 86 VAL B O 1
ATOM 1561 N N . ARG B 1 87 ? 14.758 -9.281 -9.125 1 96.44 87 ARG B N 1
ATOM 1562 C CA . ARG B 1 87 ? 15.984 -9.461 -8.352 1 96.44 87 ARG B CA 1
ATOM 1563 C C . ARG B 1 87 ? 15.766 -10.406 -7.176 1 96.44 87 ARG B C 1
ATOM 1565 O O . ARG B 1 87 ? 14.789 -10.273 -6.438 1 96.44 87 ARG B O 1
ATOM 1572 N N . LYS B 1 88 ? 16.703 -11.312 -7.098 1 96.81 88 LYS B N 1
ATOM 1573 C CA . LYS B 1 88 ? 16.641 -12.227 -5.961 1 96.81 88 LYS B CA 1
ATOM 1574 C C . LYS B 1 88 ? 17.188 -11.57 -4.695 1 96.81 88 LYS B C 1
ATOM 1576 O O . LYS B 1 88 ? 18.203 -10.875 -4.738 1 96.81 88 LYS B O 1
ATOM 1581 N N . GLY B 1 89 ? 16.484 -11.773 -3.605 1 96 89 GLY B N 1
ATOM 1582 C CA . GLY B 1 89 ? 16.953 -11.234 -2.332 1 96 89 GLY B CA 1
ATOM 1583 C C . GLY B 1 89 ? 17.469 -12.305 -1.394 1 96 89 GLY B C 1
ATOM 1584 O O . GLY B 1 89 ? 17.016 -13.453 -1.427 1 96 89 GLY B O 1
ATOM 1585 N N . LYS B 1 90 ? 18.422 -11.922 -0.673 1 94.38 90 LYS B N 1
ATOM 1586 C CA . LYS B 1 90 ? 18.969 -12.805 0.357 1 94.38 90 LYS B CA 1
ATOM 1587 C C . LYS B 1 90 ? 18.562 -12.336 1.751 1 94.38 90 LYS B C 1
ATOM 1589 O O . LYS B 1 90 ? 19.125 -11.383 2.285 1 94.38 90 LYS B O 1
ATOM 1594 N N . VAL B 1 91 ? 17.594 -12.93 2.303 1 95.75 91 VAL B N 1
ATOM 1595 C CA . VAL B 1 91 ? 17.094 -12.562 3.627 1 95.75 91 VAL B CA 1
ATOM 1596 C C . VAL B 1 91 ? 16.844 -13.82 4.453 1 95.75 91 VAL B C 1
ATOM 1598 O O . VAL B 1 91 ? 16.531 -14.875 3.902 1 95.75 91 VAL B O 1
ATOM 1601 N N . ARG B 1 92 ? 16.938 -13.719 5.676 1 94.56 92 ARG B N 1
ATOM 1602 C CA . ARG B 1 92 ? 16.719 -14.852 6.566 1 94.56 92 ARG B CA 1
ATOM 1603 C C . ARG B 1 92 ? 15.367 -14.75 7.258 1 94.56 92 ARG B C 1
ATOM 1605 O O . ARG B 1 92 ? 14.797 -15.758 7.672 1 94.56 92 ARG B O 1
ATOM 1612 N N . ARG B 1 93 ? 14.859 -13.547 7.387 1 95.81 93 ARG B N 1
ATOM 1613 C CA . ARG B 1 93 ? 13.594 -13.32 8.078 1 95.81 93 ARG B CA 1
ATOM 1614 C C . ARG B 1 93 ? 12.414 -13.734 7.215 1 95.81 93 ARG B C 1
ATOM 1616 O O . ARG B 1 93 ? 12.453 -13.594 5.988 1 95.81 93 ARG B O 1
ATOM 1623 N N . ALA B 1 94 ? 11.406 -14.219 7.949 1 97.44 94 ALA B N 1
ATOM 1624 C CA . ALA B 1 94 ? 10.188 -14.633 7.25 1 97.44 94 ALA B CA 1
ATOM 1625 C C . ALA B 1 94 ? 9.383 -13.422 6.785 1 97.44 94 ALA B C 1
ATOM 1627 O O . ALA B 1 94 ? 8.656 -13.492 5.793 1 97.44 94 ALA B O 1
ATOM 1628 N N . LYS B 1 95 ? 9.484 -12.352 7.539 1 97.38 95 LYS B N 1
ATOM 1629 C CA . LYS B 1 95 ? 8.773 -11.102 7.25 1 97.38 95 LYS B CA 1
ATOM 1630 C C . LYS B 1 95 ? 9.703 -9.898 7.398 1 97.38 95 LYS B C 1
ATOM 1632 O O . LYS B 1 95 ? 10.516 -9.844 8.328 1 97.38 95 LYS B O 1
ATOM 1637 N N . LEU B 1 96 ? 9.578 -9 6.52 1 97.88 96 LEU B N 1
ATOM 1638 C CA . LEU B 1 96 ? 10.492 -7.867 6.461 1 97.88 96 LEU B CA 1
ATOM 1639 C C . LEU B 1 96 ? 9.758 -6.562 6.742 1 97.88 96 LEU B C 1
ATOM 1641 O O . LEU B 1 96 ? 9.953 -5.566 6.043 1 97.88 96 LEU B O 1
ATOM 1645 N N . PHE B 1 97 ? 8.914 -6.555 7.727 1 95.25 97 PHE B N 1
ATOM 1646 C CA . PHE B 1 97 ? 8.125 -5.379 8.062 1 95.25 97 PHE B CA 1
ATOM 1647 C C . PHE B 1 97 ? 9.016 -4.25 8.57 1 95.25 97 PHE B C 1
ATOM 1649 O O . PHE B 1 97 ? 8.617 -3.084 8.555 1 95.25 97 PHE B O 1
ATOM 1656 N N . TYR B 1 98 ? 10.266 -4.543 8.969 1 94.56 98 TYR B N 1
ATOM 1657 C CA . TYR B 1 98 ? 11.195 -3.518 9.422 1 94.56 98 TYR B CA 1
ATOM 1658 C C . TYR B 1 98 ? 11.516 -2.533 8.305 1 94.56 98 TYR B C 1
ATOM 1660 O O . TYR B 1 98 ? 11.945 -1.406 8.562 1 94.56 98 TYR B O 1
ATOM 1668 N N . LEU B 1 99 ? 11.297 -2.951 7.117 1 95.25 99 LEU B N 1
ATOM 1669 C CA . LEU B 1 99 ? 11.555 -2.096 5.965 1 95.25 99 LEU B CA 1
ATOM 1670 C C . LEU B 1 99 ? 10.594 -0.915 5.934 1 95.25 99 LEU B C 1
ATOM 1672 O O . LEU B 1 99 ? 10.844 0.078 5.246 1 95.25 99 LEU B O 1
ATOM 1676 N N . ARG B 1 100 ? 9.453 -1.008 6.648 1 92.19 100 ARG B N 1
ATOM 1677 C CA . ARG B 1 100 ? 8.453 0.055 6.645 1 92.19 100 ARG B CA 1
ATOM 1678 C C . ARG B 1 100 ? 9.008 1.331 7.273 1 92.19 100 ARG B C 1
ATOM 1680 O O . ARG B 1 100 ? 8.531 2.43 6.98 1 92.19 100 ARG B O 1
ATOM 1687 N N . GLY B 1 101 ? 9.961 1.16 8.078 1 88.31 101 GLY B N 1
ATOM 1688 C CA . GLY B 1 101 ? 10.57 2.301 8.742 1 88.31 101 GLY B CA 1
ATOM 1689 C C . GLY B 1 101 ? 11.844 2.771 8.07 1 88.31 101 GLY B C 1
ATOM 1690 O O . GLY B 1 101 ? 12.555 3.627 8.602 1 88.31 101 GLY B O 1
ATOM 1691 N N . ARG B 1 102 ? 12.086 2.191 6.879 1 86.5 102 ARG B N 1
ATOM 1692 C CA . ARG B 1 102 ? 13.336 2.494 6.191 1 86.5 102 ARG B CA 1
ATOM 1693 C C . ARG B 1 102 ? 13.07 3.17 4.852 1 86.5 102 ARG B C 1
ATOM 1695 O O . ARG B 1 102 ? 12.008 2.984 4.254 1 86.5 102 ARG B O 1
ATOM 1702 N N . THR B 1 103 ? 13.953 4.059 4.496 1 83.94 103 THR B N 1
ATOM 1703 C CA . THR B 1 103 ? 13.836 4.738 3.207 1 83.94 103 THR B CA 1
ATOM 1704 C C . THR B 1 103 ? 15.18 4.746 2.48 1 83.94 103 THR B C 1
ATOM 1706 O O . THR B 1 103 ? 16.219 4.441 3.076 1 83.94 103 THR B O 1
ATOM 1709 N N . GLY B 1 104 ? 15.062 5 1.091 1 83 104 GLY B N 1
ATOM 1710 C CA . GLY B 1 104 ? 16.297 5.086 0.312 1 83 104 GLY B CA 1
ATOM 1711 C C . GLY B 1 104 ? 17.062 3.783 0.268 1 83 104 GLY B C 1
ATOM 1712 O O . GLY B 1 104 ? 16.484 2.721 0.027 1 83 104 GLY B O 1
ATOM 1713 N N . LYS B 1 105 ? 18.406 3.926 0.54 1 85.19 105 LYS B N 1
ATOM 1714 C CA . LYS B 1 105 ? 19.281 2.762 0.45 1 85.19 105 LYS B CA 1
ATOM 1715 C C . LYS B 1 105 ? 18.984 1.763 1.564 1 85.19 105 LYS B C 1
ATOM 1717 O O . LYS B 1 105 ? 19.141 0.554 1.38 1 85.19 105 LYS B O 1
ATOM 1722 N N . ALA B 1 106 ? 18.516 2.254 2.662 1 88.62 106 ALA B N 1
ATOM 1723 C CA . ALA B 1 106 ? 18.234 1.419 3.826 1 88.62 106 ALA B CA 1
ATOM 1724 C C . ALA B 1 106 ? 17 0.547 3.596 1 88.62 106 ALA B C 1
ATOM 1726 O O . ALA B 1 106 ? 16.797 -0.434 4.312 1 88.62 106 ALA B O 1
ATOM 1727 N N . ALA B 1 107 ? 16.219 0.858 2.602 1 88.88 107 ALA B N 1
ATOM 1728 C CA . ALA B 1 107 ? 14.992 0.118 2.334 1 88.88 107 ALA B CA 1
ATOM 1729 C C . ALA B 1 107 ? 15.234 -1.011 1.337 1 88.88 107 ALA B C 1
ATOM 1731 O O . ALA B 1 107 ? 14.312 -1.757 0.994 1 88.88 107 ALA B O 1
ATOM 1732 N N . LYS B 1 108 ? 16.438 -1.155 0.96 1 88.88 108 LYS B N 1
ATOM 1733 C CA . LYS B 1 108 ? 16.75 -2.168 -0.046 1 88.88 108 LYS B CA 1
ATOM 1734 C C . LYS B 1 108 ? 17.297 -3.438 0.601 1 88.88 108 LYS B C 1
ATOM 1736 O O . LYS B 1 108 ? 18.094 -3.371 1.539 1 88.88 108 LYS B O 1
ATOM 1741 N N . VAL B 1 109 ? 16.797 -4.488 0.134 1 91.94 109 VAL B N 1
ATOM 1742 C CA . VAL B 1 109 ? 17.266 -5.789 0.594 1 91.94 109 VAL B CA 1
ATOM 1743 C C . VAL B 1 109 ? 18.531 -6.172 -0.162 1 91.94 109 VAL B C 1
ATOM 1745 O O . VAL B 1 109 ? 18.641 -5.934 -1.368 1 91.94 109 VAL B O 1
ATOM 1748 N N . LYS B 1 110 ? 19.391 -6.785 0.525 1 86.81 110 LYS B N 1
ATOM 1749 C CA . LYS B 1 110 ? 20.625 -7.254 -0.099 1 86.81 110 LYS B CA 1
ATOM 1750 C C . LYS B 1 110 ? 20.328 -8.312 -1.156 1 86.81 110 LYS B C 1
ATOM 1752 O O . LYS B 1 110 ?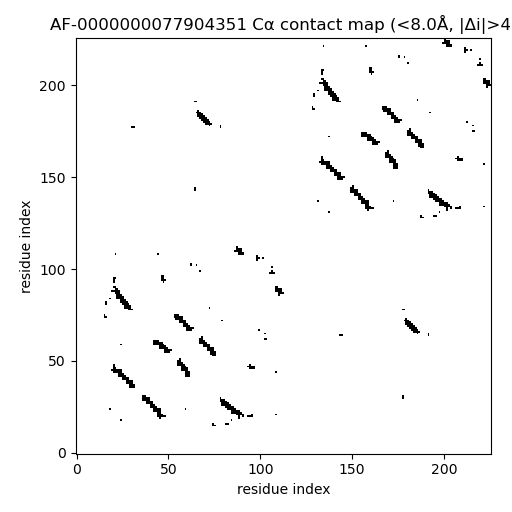 19.469 -9.18 -0.962 1 86.81 110 LYS B O 1
ATOM 1757 N N . SER B 1 111 ? 20.969 -8.102 -2.348 1 82.19 111 SER B N 1
ATOM 1758 C CA . SER B 1 111 ? 20.797 -9.055 -3.438 1 82.19 111 SER B CA 1
ATOM 1759 C C . SER B 1 111 ? 21.547 -10.352 -3.164 1 82.19 111 SER B C 1
ATOM 1761 O O . SER B 1 111 ? 22.609 -10.344 -2.549 1 82.19 111 SER B O 1
ATOM 1763 N N . ASP B 1 112 ? 20.75 -11.5 -3.404 1 72.75 112 ASP B N 1
ATOM 1764 C CA . ASP B 1 112 ? 21.438 -12.781 -3.348 1 72.75 112 ASP B CA 1
ATOM 1765 C C . ASP B 1 112 ? 22.328 -12.977 -4.574 1 72.75 112 ASP B C 1
ATOM 1767 O O . ASP B 1 112 ? 21.828 -13.242 -5.672 1 72.75 112 ASP B O 1
ATOM 1771 N N . ILE B 1 113 ? 23.188 -12.07 -4.863 1 54 113 ILE B N 1
ATOM 1772 C CA . ILE B 1 113 ? 24.109 -12.398 -5.941 1 54 113 ILE B CA 1
ATOM 1773 C C . ILE B 1 113 ? 24.984 -13.578 -5.52 1 54 113 ILE B C 1
ATOM 1775 O O . ILE B 1 113 ? 25.328 -13.719 -4.344 1 54 113 ILE B O 1
#

Nearest PDB structures (foldseek):
  8fn2-assembly1_R  TM=8.640E-01  e=1.424E-12  Borreliella burgdorferi B31
  8v9k-assembly1_R  TM=8.629E-01  e=2.203E-12  Mycolicibacterium smegmatis MC2 155
  7p48-assembly1_N  TM=8.562E-01  e=1.588E-12  Staphylococcus aureus
  8cvm-assembly1_o  TM=8.619E-01  e=3.800E-12  Cutibacterium acnes
  8uu4-assembly1_R  TM=8.511E-01  e=3.800E-12  Listeria innocua

Sequence (226 aa):
MDALKIISEGSIKAEKPQFNVGDTVRVDVRIKEGERERIQAFEGTVIAKKHGGVAETFTVRRVSYGVGIERVFPINSPFVEKVTVVRKGKVRRAKLFYLRGRTGKAAKVKSDIMDALKIISEGSIKAEKPQFNVGDTVRVDVRIKEGERERIQAFEGTVIAKKHGGVAETFTVRRVSYGVGIERVFPINSPFVEKVTVVRKGKVRRAKLFYLRGRTGKAAKVKSDI

Solvent-accessible surface area (backbone atoms only — not comparable to full-atom values): 13064 Å² total; per-residue (Å²): 134,79,75,72,64,63,72,71,58,68,70,56,71,74,76,72,73,83,79,51,53,36,16,27,32,38,37,32,30,55,44,74,60,87,93,44,72,46,77,47,78,48,65,27,32,24,33,31,68,40,81,51,83,86,67,17,30,36,30,34,37,36,75,56,94,83,26,42,36,35,37,38,37,50,66,77,36,90,41,52,74,45,71,42,76,76,38,56,29,54,63,86,64,75,56,48,69,73,42,76,82,37,59,77,76,69,46,54,66,51,65,54,117,134,80,72,74,63,60,72,71,57,69,70,58,68,74,75,72,72,81,80,53,52,35,16,27,32,38,38,32,29,55,44,74,60,87,92,45,73,47,76,48,75,47,65,25,31,25,33,30,69,41,82,52,82,85,67,16,29,37,32,34,35,37,76,54,95,84,27,42,36,36,37,38,36,48,65,77,37,90,41,53,74,45,70,42,76,76,37,57,30,54,62,86,62,76,57,48,69,73,42,76,82,37,60,78,77,70,45,56,67,52,65,53,119

pLDDT: mean 85.55, std 17.97, range [30.33, 98.56]

Secondary structure (DSSP, 8-state):
--GGGSTTSSS---------TT-EEEEEEEEEETTEEEEEEEEEEEEEEES-GGG-EEEEEEEETTEEEEEEEETT-TTEEEEEEEE-B----S--GGGGG--GGGGPPPB--/--GGGSTTSSS---------TT-EEEEEEEEEETTEEEEEEEEEEEEEEES-GGG-EEEEEEEETTEEEEEEEETT-TTEEEEEEEE-B----S--GGGGG--GGGGPPPB--